Protein AF-A0A0K0D367-F1 (afdb_monomer_lite)

Sequence (215 aa):
MSSFDDEDRRAKYALAPKSTSHGKLSPKRLRTNREVRTVLPEEQYLDKLEKIIVRDYFPDLPKLKAQAEYMDAVKRNDIAKMRELQLRYHTGRRTVRRTSPLTSGTTPGHRAPTSPISFDPDTPGPSRPSDDVHGTPLPYANCEGDNEAVKTSVQKKKPNPEELSVDAFMNKFTSEDNASFEELTAVEMAKERSKKGWIYEAEQKHNAEKVCIMT

Radius of gyration: 35.97 Å; chains: 1; bounding box: 78×51×109 Å

Foldseek 3Di:
DCPPVVVVVCVVPVPDPPPPPLDPPDPPDPPPPQDDAAEDAAVVLVVLLVLQCCVPPNVCVVVVVLVVQLVVCVVVVPVVSVVVSCVVHVVPPPPPPPPPDPDDDDDDDDDDPDDDDDDDPPDDDDDDDDDDPPDDPDPPPDPPDPPPDPPPPDPDDPPDLSPDHSVRNPSHYDYPVVVVVVVVVVVVVVVVCVVCVVVVVVVVVVVVVVVVVSD

InterPro domains:
  IPR019148 Nuclear protein DGCR14/ESS-2 [PF09751] (37-209)
  IPR019148 Nuclear protein DGCR14/ESS-2 [PTHR12940] (11-209)

pLDDT: mean 71.62, std 20.45, range [35.56, 96.69]

Secondary structure (DSSP, 8-state):
--THHHHHHHHHT-----------------------PEEE-HHHHHHHHHHHHHHHH-TTHHHHHHHHHHHHHHHTT-HHHHHHHHHHHHTT----------------------------TT-PPPPPPP--------TT---TT---------------TTTS-HHHHHHHEEEHHHHHHHHHHHHHHHHHHHHTHHHHHHHHHHHHHHHHTT-

Organism: Angiostrongylus cantonensis (NCBI:txid6313)

Structure (mmCIF, N/CA/C/O backbone):
data_AF-A0A0K0D367-F1
#
_entry.id   AF-A0A0K0D367-F1
#
loop_
_atom_site.group_PDB
_atom_site.id
_atom_site.type_symbol
_atom_site.label_atom_id
_atom_site.label_alt_id
_atom_site.label_comp_id
_atom_site.label_asym_id
_atom_site.label_entity_id
_atom_site.label_seq_id
_atom_site.pdbx_PDB_ins_code
_atom_site.Cartn_x
_atom_site.Cartn_y
_atom_site.Cartn_z
_atom_site.occupancy
_atom_site.B_iso_or_equiv
_atom_site.auth_seq_id
_atom_site.auth_comp_id
_atom_site.auth_asym_id
_atom_site.auth_atom_id
_atom_site.pdbx_PDB_model_num
ATOM 1 N N . MET A 1 1 ? 10.079 -15.370 80.164 1.00 47.66 1 MET A N 1
ATOM 2 C CA . MET A 1 1 ? 9.259 -15.249 78.941 1.00 47.66 1 MET A CA 1
ATOM 3 C C . MET A 1 1 ? 9.125 -13.753 78.673 1.00 47.66 1 MET A C 1
ATOM 5 O O . MET A 1 1 ? 8.265 -13.120 79.260 1.00 47.66 1 MET A O 1
ATOM 9 N N . SER A 1 2 ? 10.250 -13.108 78.354 1.00 50.38 2 SER A N 1
ATOM 10 C CA . SER A 1 2 ? 10.737 -12.766 76.998 1.00 50.38 2 SER A CA 1
ATOM 11 C C . SER A 1 2 ? 9.989 -11.568 76.399 1.00 50.38 2 SER A C 1
ATOM 13 O O . SER A 1 2 ? 9.180 -11.694 75.494 1.00 50.38 2 SER A O 1
ATOM 15 N N . SER A 1 3 ? 10.352 -10.375 76.890 1.00 55.31 3 SER A N 1
ATOM 16 C CA . SER A 1 3 ? 10.007 -9.064 76.304 1.00 55.31 3 SER A CA 1
ATOM 17 C C . SER A 1 3 ? 10.441 -8.917 74.835 1.00 55.31 3 SER A C 1
ATOM 19 O O . SER A 1 3 ? 9.980 -8.009 74.158 1.00 55.31 3 SER A O 1
ATOM 21 N N . PHE A 1 4 ? 11.302 -9.817 74.348 1.00 48.56 4 PHE A N 1
ATOM 22 C CA . PHE A 1 4 ? 11.747 -9.901 72.957 1.00 48.56 4 PHE A CA 1
ATOM 23 C C . PHE A 1 4 ? 10.658 -10.414 71.991 1.00 48.56 4 PHE A C 1
ATOM 25 O O . PHE A 1 4 ? 10.721 -10.121 70.803 1.00 48.56 4 PHE A O 1
ATOM 32 N N . ASP A 1 5 ? 9.648 -11.151 72.475 1.00 59.31 5 ASP A N 1
ATOM 33 C CA . ASP A 1 5 ? 8.595 -11.725 71.616 1.00 59.31 5 ASP A CA 1
ATOM 34 C C . ASP A 1 5 ? 7.498 -10.710 71.229 1.00 59.31 5 ASP A C 1
ATOM 36 O O . ASP A 1 5 ? 6.800 -10.890 70.225 1.00 59.31 5 ASP A O 1
ATOM 40 N N . ASP A 1 6 ? 7.331 -9.630 72.001 1.00 58.78 6 ASP A N 1
ATOM 41 C CA . ASP A 1 6 ? 6.335 -8.587 71.710 1.00 58.78 6 ASP A CA 1
ATOM 42 C C . ASP A 1 6 ? 6.802 -7.623 70.605 1.00 58.78 6 ASP A C 1
ATOM 44 O O . ASP A 1 6 ? 5.987 -7.142 69.809 1.00 58.78 6 ASP A O 1
ATOM 48 N N . GLU A 1 7 ? 8.110 -7.391 70.484 1.00 59.06 7 GLU A N 1
ATOM 49 C CA . GLU A 1 7 ? 8.696 -6.561 69.424 1.00 59.06 7 GLU A CA 1
ATOM 50 C C . GLU A 1 7 ? 8.627 -7.239 68.051 1.00 59.06 7 GLU A C 1
ATOM 52 O O . GLU A 1 7 ? 8.225 -6.600 67.074 1.00 59.06 7 GLU A O 1
ATOM 57 N N . ASP A 1 8 ? 8.867 -8.550 67.984 1.00 57.84 8 ASP A N 1
ATOM 58 C CA . ASP A 1 8 ? 8.709 -9.332 66.751 1.00 57.84 8 ASP A CA 1
ATOM 59 C C . ASP A 1 8 ? 7.244 -9.435 66.306 1.00 57.84 8 ASP A C 1
ATOM 61 O O . ASP A 1 8 ? 6.931 -9.407 65.107 1.00 57.84 8 ASP A O 1
ATOM 65 N N . ARG A 1 9 ? 6.303 -9.490 67.259 1.00 59.91 9 ARG A N 1
ATOM 66 C CA . ARG A 1 9 ? 4.868 -9.456 66.951 1.00 59.91 9 ARG A CA 1
ATOM 67 C C . ARG A 1 9 ? 4.454 -8.087 66.407 1.00 59.91 9 ARG A C 1
ATOM 69 O O . ARG A 1 9 ? 3.668 -8.022 65.461 1.00 59.91 9 ARG A O 1
ATOM 76 N N . ARG A 1 10 ? 5.014 -6.995 66.937 1.00 59.41 10 ARG A N 1
ATOM 77 C CA . ARG A 1 10 ? 4.768 -5.637 66.431 1.00 59.41 10 ARG A CA 1
ATOM 78 C C . ARG A 1 10 ? 5.390 -5.403 65.054 1.00 59.41 10 ARG A C 1
ATOM 80 O O . ARG A 1 10 ? 4.765 -4.734 64.236 1.00 59.41 10 ARG A O 1
ATOM 87 N N . ALA A 1 11 ? 6.549 -5.995 64.766 1.00 59.69 11 ALA A N 1
ATOM 88 C CA . ALA A 1 11 ? 7.186 -5.934 63.451 1.00 59.69 11 ALA A CA 1
ATOM 89 C C . ALA A 1 11 ? 6.401 -6.716 62.378 1.00 59.69 11 ALA A C 1
ATOM 91 O O . ALA A 1 11 ? 6.265 -6.240 61.252 1.00 59.69 11 ALA A O 1
ATOM 92 N N . LYS A 1 12 ? 5.801 -7.864 62.732 1.00 58.38 12 LYS A N 1
ATOM 93 C CA . LYS A 1 12 ? 4.954 -8.660 61.816 1.00 58.38 12 LYS A CA 1
ATOM 94 C C . LYS A 1 12 ? 3.655 -7.964 61.397 1.00 58.38 12 LYS A C 1
ATOM 96 O O . LYS A 1 12 ? 3.155 -8.234 60.309 1.00 58.38 12 LYS A O 1
ATOM 101 N N . TYR A 1 13 ? 3.122 -7.080 62.242 1.00 55.38 13 TYR A N 1
ATOM 102 C CA . TYR A 1 13 ? 1.883 -6.330 61.993 1.00 55.38 13 TYR A CA 1
ATOM 103 C C . TYR A 1 13 ? 2.099 -4.817 61.908 1.00 55.38 13 TYR A C 1
ATOM 105 O O . TYR A 1 13 ? 1.147 -4.053 62.076 1.00 55.38 13 TYR A O 1
ATOM 113 N N . ALA A 1 14 ? 3.329 -4.367 61.643 1.00 55.75 14 ALA A N 1
ATOM 114 C CA . ALA A 1 14 ? 3.612 -2.964 61.389 1.00 55.75 14 ALA A CA 1
ATOM 115 C C . ALA A 1 14 ? 2.908 -2.544 60.089 1.00 55.75 14 ALA A C 1
ATOM 117 O O . ALA A 1 14 ? 3.444 -2.643 58.987 1.00 55.75 14 ALA A O 1
ATOM 118 N N . LEU A 1 15 ? 1.660 -2.098 60.234 1.00 55.78 15 LEU A N 1
ATOM 119 C CA . LEU A 1 15 ? 0.903 -1.371 59.233 1.00 55.78 15 LEU A CA 1
ATOM 120 C C . LEU A 1 15 ? 1.708 -0.115 58.914 1.00 55.78 15 LEU A C 1
ATOM 122 O O . LEU A 1 15 ? 1.620 0.885 59.627 1.00 55.78 15 LEU A O 1
ATOM 126 N N . ALA A 1 16 ? 2.532 -0.185 57.869 1.00 53.62 16 ALA A N 1
ATOM 127 C CA . ALA A 1 16 ? 3.163 0.994 57.307 1.00 53.62 16 ALA A CA 1
ATOM 128 C C . ALA A 1 16 ? 2.062 2.049 57.105 1.00 53.62 16 ALA A C 1
ATOM 130 O O . ALA A 1 16 ? 1.021 1.715 56.517 1.00 53.62 16 ALA A O 1
ATOM 131 N N . PRO A 1 17 ? 2.224 3.285 57.613 1.00 52.50 17 PRO A N 1
ATOM 132 C CA . PRO A 1 17 ? 1.262 4.335 57.341 1.00 52.50 17 PRO A CA 1
ATOM 133 C C . PRO A 1 17 ? 1.210 4.481 55.824 1.00 52.50 17 PRO A C 1
ATOM 135 O O . PRO A 1 17 ? 2.192 4.873 55.194 1.00 52.50 17 PRO A O 1
ATOM 138 N N . LYS A 1 18 ? 0.081 4.083 55.226 1.00 54.28 18 LYS A N 1
ATOM 139 C CA . LYS A 1 18 ? -0.201 4.330 53.814 1.00 54.28 18 LYS A CA 1
ATOM 140 C C . LYS A 1 18 ? -0.028 5.829 53.643 1.00 54.28 18 LYS A C 1
ATOM 142 O O . LYS A 1 18 ? -0.805 6.591 54.217 1.00 54.28 18 LYS A O 1
ATOM 147 N N . SER A 1 19 ? 1.025 6.253 52.947 1.00 47.50 19 SER A N 1
ATOM 148 C CA . SER A 1 19 ? 1.184 7.663 52.645 1.00 47.50 19 SER A CA 1
ATOM 149 C C . SER A 1 19 ? -0.059 8.057 51.862 1.00 47.50 19 SER A C 1
ATOM 151 O O . SER A 1 19 ? -0.341 7.542 50.779 1.00 47.50 19 SER A O 1
ATOM 153 N N . THR A 1 20 ? -0.870 8.914 52.472 1.00 51.81 20 THR A N 1
ATOM 154 C CA . THR A 1 20 ? -2.033 9.515 51.832 1.00 51.81 20 THR A CA 1
ATOM 155 C C . THR A 1 20 ? -1.535 10.595 50.879 1.00 51.81 20 THR A C 1
ATOM 157 O O . THR A 1 20 ? -1.749 11.791 51.035 1.00 51.81 20 THR A O 1
ATOM 160 N N . SER A 1 21 ? -0.767 10.163 49.881 1.00 43.47 21 SER A N 1
ATOM 161 C CA . SER A 1 21 ? -0.604 10.928 48.663 1.00 43.47 21 SER A CA 1
ATOM 162 C C . SER A 1 21 ? -1.966 10.887 47.982 1.00 43.47 21 SER A C 1
ATOM 164 O O . SER A 1 21 ? -2.311 9.909 47.318 1.00 43.47 21 SER A O 1
ATOM 166 N N . HIS A 1 22 ? -2.770 11.930 48.200 1.00 46.62 22 HIS A N 1
ATOM 167 C CA . HIS A 1 22 ? -4.014 12.191 47.476 1.00 46.62 22 HIS A CA 1
ATOM 168 C C . HIS A 1 22 ? -3.702 12.547 46.009 1.00 46.62 22 HIS A C 1
ATOM 170 O O . HIS A 1 22 ? -4.060 13.606 45.501 1.00 46.62 22 HIS A O 1
ATOM 176 N N . GLY A 1 23 ? -2.989 11.670 45.304 1.00 51.50 23 GLY A N 1
ATOM 177 C CA . GLY A 1 23 ? -2.909 11.705 43.858 1.00 51.50 23 GLY A CA 1
ATOM 178 C C . GLY A 1 23 ? -4.251 11.239 43.315 1.00 51.50 23 GLY A C 1
ATOM 179 O O . GLY A 1 23 ? -4.673 10.117 43.590 1.00 51.50 23 GLY A O 1
ATOM 180 N N . LYS A 1 24 ? -4.938 12.089 42.546 1.00 53.34 24 LYS A N 1
ATOM 181 C CA . LYS A 1 24 ? -6.089 11.685 41.727 1.00 53.34 24 LYS A CA 1
ATOM 182 C C . LYS A 1 24 ? -5.648 10.557 40.787 1.00 53.34 24 LYS A C 1
ATOM 184 O O . LYS A 1 24 ? -5.152 10.811 39.693 1.00 53.34 24 LYS A O 1
ATOM 189 N N . LEU A 1 25 ? -5.822 9.308 41.213 1.00 49.94 25 LEU A N 1
ATOM 190 C CA . LEU A 1 25 ? -5.655 8.114 40.388 1.00 49.94 25 LEU A CA 1
ATOM 191 C C . LEU A 1 25 ? -6.912 7.942 39.534 1.00 49.94 25 LEU A C 1
ATOM 193 O O . LEU A 1 25 ? -7.684 7.004 39.705 1.00 49.94 25 LEU A O 1
ATOM 197 N N . SER A 1 26 ? -7.153 8.883 38.622 1.00 61.50 26 SER A N 1
ATOM 198 C CA . SER A 1 26 ? -8.039 8.604 37.502 1.00 61.50 26 SER A CA 1
ATOM 199 C C . SER A 1 26 ? -7.248 7.783 36.481 1.00 61.50 26 SER A C 1
ATOM 201 O O . SER A 1 26 ? -6.113 8.147 36.150 1.00 61.50 26 SER A O 1
ATOM 203 N N . PRO A 1 27 ? -7.789 6.663 35.967 1.00 64.62 27 PRO A N 1
ATOM 204 C CA . PRO A 1 27 ? -7.141 5.963 34.873 1.00 64.62 27 PRO A CA 1
ATOM 205 C C . PRO A 1 27 ? -7.071 6.927 33.686 1.00 64.62 27 PRO A C 1
ATOM 207 O O . PRO A 1 27 ? -8.098 7.303 33.114 1.00 64.62 27 PRO A O 1
ATOM 210 N N . LYS A 1 28 ? -5.856 7.362 33.330 1.00 67.31 28 LYS A N 1
ATOM 211 C CA . LYS A 1 28 ? -5.611 8.165 32.130 1.00 67.31 28 LYS A CA 1
ATOM 212 C C . LYS A 1 28 ? -5.906 7.285 30.916 1.00 67.31 28 LYS A C 1
ATOM 214 O O . LYS A 1 28 ? -5.025 6.598 30.408 1.00 67.31 28 LYS A O 1
ATOM 219 N N . ARG A 1 29 ? -7.161 7.264 30.461 1.00 63.97 29 ARG A N 1
ATOM 220 C CA . ARG A 1 29 ? -7.513 6.646 29.180 1.00 63.97 29 ARG A CA 1
ATOM 221 C C . ARG A 1 29 ? -6.985 7.556 28.077 1.00 63.97 29 ARG A C 1
ATOM 223 O O . ARG A 1 29 ? -7.486 8.666 27.904 1.00 63.97 29 ARG A O 1
ATOM 230 N N . LEU A 1 30 ? -5.976 7.085 27.346 1.00 66.00 30 LEU A N 1
ATOM 231 C CA . LEU A 1 30 ? -5.548 7.719 26.104 1.00 66.00 30 LEU A CA 1
ATOM 232 C C . LEU A 1 30 ? -6.739 7.690 25.144 1.00 66.00 30 LEU A C 1
ATOM 234 O O . LEU A 1 30 ? -7.151 6.630 24.676 1.00 66.00 30 LEU A O 1
ATOM 238 N N . ARG A 1 31 ? -7.350 8.853 24.906 1.00 58.62 31 ARG A N 1
ATOM 239 C CA . ARG A 1 31 ? -8.390 8.989 23.890 1.00 58.62 31 ARG A CA 1
ATOM 240 C C . ARG A 1 31 ? -7.709 9.081 22.535 1.00 58.62 31 ARG A C 1
ATOM 242 O O . ARG A 1 31 ? -7.280 10.155 22.131 1.00 58.62 31 ARG A O 1
ATOM 249 N N . THR A 1 32 ? -7.616 7.958 21.838 1.00 64.44 32 THR A N 1
ATOM 250 C CA . THR A 1 32 ? -7.260 7.938 20.421 1.00 64.44 32 THR A CA 1
ATOM 251 C C . THR A 1 32 ? -8.514 8.287 19.622 1.00 64.44 32 THR A C 1
ATOM 253 O O . THR A 1 32 ? -9.292 7.421 19.232 1.00 64.44 32 THR A O 1
ATOM 256 N N . ASN A 1 33 ? -8.779 9.585 19.440 1.00 59.41 33 ASN A N 1
ATOM 257 C CA . ASN A 1 33 ? -9.786 9.993 18.464 1.00 59.41 33 ASN A CA 1
ATOM 258 C C . ASN A 1 33 ? -9.241 9.614 17.082 1.00 59.41 33 ASN A C 1
ATOM 260 O O . ASN A 1 33 ? -8.228 10.161 16.646 1.00 59.41 33 ASN A O 1
ATOM 264 N N . ARG A 1 34 ? -9.839 8.592 16.461 1.00 66.12 34 ARG A N 1
ATOM 265 C CA . ARG A 1 34 ? -9.407 8.103 15.155 1.00 66.12 34 ARG A CA 1
ATOM 266 C C . ARG A 1 34 ? -9.879 9.105 14.111 1.00 66.12 34 ARG A C 1
ATOM 268 O O . ARG A 1 34 ? -11.077 9.310 13.939 1.00 66.12 34 ARG A O 1
ATOM 275 N N . GLU A 1 35 ? -8.922 9.747 13.454 1.00 72.81 35 GLU A N 1
ATOM 276 C CA . GLU A 1 35 ? -9.196 10.688 12.374 1.00 72.81 35 GLU A CA 1
ATOM 277 C C . GLU A 1 35 ? -9.936 9.965 11.240 1.00 72.81 35 GLU A C 1
ATOM 279 O O . GLU A 1 35 ? -9.569 8.850 10.861 1.00 72.81 35 GLU A O 1
ATOM 284 N N . VAL A 1 36 ? -11.015 10.571 10.739 1.00 78.06 36 VAL A N 1
ATOM 285 C CA . VAL A 1 36 ? -11.862 9.970 9.701 1.00 78.06 36 VAL A CA 1
ATOM 286 C C . VAL A 1 36 ? -11.084 9.960 8.387 1.00 78.06 36 VAL A C 1
ATOM 288 O O . VAL A 1 36 ? -10.899 11.001 7.756 1.00 78.06 36 VAL A O 1
ATOM 291 N N . ARG A 1 37 ? -10.615 8.777 7.985 1.00 88.81 37 ARG A N 1
ATOM 292 C CA . ARG A 1 37 ? -9.888 8.566 6.728 1.00 88.81 37 ARG A CA 1
ATOM 293 C C . ARG A 1 37 ? -10.857 8.275 5.593 1.00 88.81 37 ARG A C 1
ATOM 295 O O . ARG A 1 37 ? -11.896 7.651 5.784 1.00 88.81 37 ARG A O 1
ATOM 302 N N . THR A 1 38 ? -10.488 8.704 4.395 1.00 91.44 38 THR A N 1
ATOM 303 C CA . THR A 1 38 ? -11.223 8.368 3.172 1.00 91.44 38 THR A CA 1
ATOM 304 C C . THR A 1 38 ? -10.851 6.961 2.711 1.00 91.44 38 THR A C 1
ATOM 306 O O . THR A 1 38 ? -9.673 6.650 2.541 1.00 91.44 38 THR A O 1
ATOM 309 N N . VAL A 1 39 ? -11.855 6.101 2.546 1.00 93.50 39 VAL A N 1
ATOM 310 C CA . VAL A 1 39 ? -11.660 4.716 2.099 1.00 93.50 39 VAL A CA 1
ATOM 311 C C . VAL A 1 39 ? -11.485 4.698 0.583 1.00 93.50 39 VAL A C 1
ATOM 313 O O . VAL A 1 39 ? -12.279 5.302 -0.140 1.00 93.50 39 VAL A O 1
ATOM 316 N N . LEU A 1 40 ? -10.434 4.032 0.109 1.00 94.25 40 LEU A N 1
ATOM 317 C CA . LEU A 1 40 ? -10.177 3.792 -1.309 1.00 94.25 40 LEU A CA 1
ATOM 318 C C . LEU A 1 40 ? -10.212 2.287 -1.604 1.00 94.25 40 LEU A C 1
ATOM 320 O O . LEU A 1 40 ? -9.762 1.515 -0.754 1.00 94.25 40 LEU A O 1
ATOM 324 N N . PRO A 1 41 ? -10.657 1.882 -2.810 1.00 96.69 41 PRO A N 1
ATOM 325 C CA . PRO A 1 41 ? -10.503 0.506 -3.273 1.00 96.69 41 PRO A CA 1
ATOM 326 C C . PRO A 1 41 ? -9.043 0.063 -3.184 1.00 96.69 41 PRO A C 1
ATOM 328 O O . PRO A 1 41 ? -8.142 0.877 -3.419 1.00 96.69 41 PRO A O 1
ATOM 331 N N . GLU A 1 42 ? -8.814 -1.210 -2.866 1.00 94.69 42 GLU A N 1
ATOM 332 C CA . GLU A 1 42 ? -7.476 -1.745 -2.585 1.00 94.69 42 GLU A CA 1
ATOM 333 C C . GLU A 1 42 ? -6.485 -1.466 -3.723 1.00 94.69 42 GLU A C 1
ATOM 335 O O . GLU A 1 42 ? -5.457 -0.824 -3.499 1.00 94.69 42 GLU A O 1
ATOM 340 N N . GLU A 1 43 ? -6.836 -1.845 -4.954 1.00 95.88 43 GLU A N 1
ATOM 341 C CA . GLU A 1 43 ? -5.990 -1.643 -6.138 1.00 95.88 43 GLU A CA 1
ATOM 342 C C . GLU A 1 43 ? -5.603 -0.165 -6.308 1.00 95.88 43 GLU A C 1
ATOM 344 O O . GLU A 1 43 ? -4.440 0.176 -6.507 1.00 95.88 43 GLU A O 1
ATOM 349 N N . GLN A 1 44 ? -6.561 0.749 -6.124 1.00 95.25 44 GLN A N 1
ATOM 350 C CA . GLN A 1 44 ? -6.309 2.186 -6.256 1.00 95.25 44 GLN A CA 1
ATOM 351 C C . GLN A 1 44 ? -5.464 2.751 -5.114 1.00 95.25 44 GLN A C 1
ATOM 353 O O . GLN A 1 44 ? -4.738 3.731 -5.311 1.00 95.25 44 GLN A O 1
ATOM 358 N N . TYR A 1 45 ? -5.614 2.210 -3.905 1.00 95.12 45 TYR A N 1
ATOM 359 C CA . TYR A 1 45 ? -4.815 2.604 -2.752 1.00 95.12 45 TYR A CA 1
ATOM 360 C C . TYR A 1 45 ? -3.357 2.185 -2.954 1.00 95.12 45 TYR A C 1
ATOM 362 O O . TYR A 1 45 ? -2.461 3.016 -2.787 1.00 95.12 45 TYR A O 1
ATOM 370 N N . LEU A 1 46 ? -3.132 0.936 -3.375 1.00 95.56 46 LEU A N 1
ATOM 371 C CA . LEU A 1 46 ? -1.807 0.387 -3.653 1.00 95.56 46 LEU A CA 1
ATOM 372 C C . LEU A 1 46 ? -1.127 1.106 -4.814 1.00 95.56 46 LEU A C 1
ATOM 374 O O . LEU A 1 46 ? 0.003 1.551 -4.647 1.00 95.56 46 LEU A O 1
ATOM 378 N N . ASP A 1 47 ? -1.826 1.325 -5.929 1.00 95.50 47 ASP A N 1
ATOM 379 C CA . ASP A 1 47 ? -1.275 2.037 -7.085 1.00 95.50 47 ASP A CA 1
ATOM 380 C C . ASP A 1 47 ? -0.793 3.445 -6.714 1.00 95.50 47 ASP A C 1
ATOM 382 O O . ASP A 1 47 ? 0.289 3.885 -7.108 1.00 95.50 47 ASP A O 1
ATOM 386 N N . LYS A 1 48 ? -1.595 4.186 -5.939 1.00 94.75 48 LYS A N 1
ATOM 387 C CA . LYS A 1 48 ? -1.224 5.537 -5.490 1.00 94.75 48 LYS A CA 1
A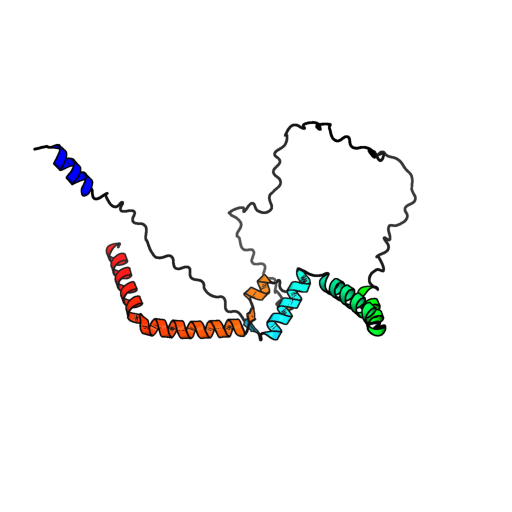TOM 388 C C . LYS A 1 48 ? -0.056 5.492 -4.512 1.00 94.75 48 LYS A C 1
ATOM 390 O O . LYS A 1 48 ? 0.857 6.307 -4.629 1.00 94.75 48 LYS A O 1
ATOM 395 N N . LEU A 1 49 ? -0.069 4.548 -3.573 1.00 94.38 49 LEU A N 1
ATOM 396 C CA . LEU A 1 49 ? 1.002 4.385 -2.598 1.00 94.38 49 LEU A CA 1
ATOM 397 C C . LEU A 1 49 ? 2.322 3.982 -3.273 1.00 94.38 49 LEU A C 1
ATOM 399 O O . LEU A 1 49 ? 3.355 4.579 -2.973 1.00 94.38 49 LEU A O 1
ATOM 403 N N . GLU A 1 50 ? 2.292 3.044 -4.224 1.00 94.94 50 GLU A N 1
ATOM 404 C CA . GLU A 1 50 ? 3.456 2.632 -5.016 1.00 94.94 50 GLU A CA 1
ATOM 405 C C . GLU A 1 50 ? 4.045 3.831 -5.759 1.00 94.94 50 GLU A C 1
ATOM 407 O O . GLU A 1 50 ? 5.245 4.086 -5.654 1.00 94.94 50 GLU A O 1
ATOM 412 N N . LYS A 1 51 ? 3.211 4.619 -6.450 1.00 94.38 51 LYS A N 1
ATOM 413 C CA . LYS A 1 51 ? 3.670 5.825 -7.157 1.00 94.38 51 LYS A CA 1
ATOM 414 C C . LYS A 1 51 ? 4.382 6.808 -6.227 1.00 94.38 51 LYS A C 1
ATOM 416 O O . LYS A 1 51 ? 5.441 7.316 -6.593 1.00 94.38 51 LYS A O 1
ATOM 421 N N . ILE A 1 52 ? 3.829 7.069 -5.039 1.00 94.50 52 ILE A N 1
ATOM 422 C CA . ILE A 1 52 ? 4.429 7.990 -4.060 1.00 94.50 52 ILE A CA 1
ATOM 423 C C . ILE A 1 52 ? 5.765 7.431 -3.550 1.00 94.50 52 ILE A C 1
ATOM 425 O O . ILE A 1 52 ? 6.762 8.153 -3.521 1.00 94.50 52 ILE A O 1
ATOM 429 N N . ILE A 1 53 ? 5.819 6.140 -3.204 1.00 94.94 53 ILE A N 1
ATOM 430 C CA . ILE A 1 53 ? 7.038 5.495 -2.695 1.00 94.94 53 ILE A CA 1
ATOM 431 C C . ILE A 1 53 ? 8.143 5.484 -3.757 1.00 94.94 53 ILE A C 1
ATOM 433 O O . ILE A 1 53 ? 9.285 5.840 -3.461 1.00 94.94 53 ILE A O 1
ATOM 437 N N . VAL A 1 54 ? 7.825 5.106 -4.998 1.00 95.19 54 VAL A N 1
ATOM 438 C CA . VAL A 1 54 ? 8.794 5.094 -6.104 1.00 95.19 54 VAL A CA 1
ATOM 439 C C . VAL A 1 54 ? 9.318 6.502 -6.376 1.00 95.19 54 VAL A C 1
ATOM 441 O O . VAL A 1 54 ? 10.518 6.673 -6.563 1.00 95.19 54 VAL A O 1
ATOM 444 N N . ARG A 1 55 ? 8.448 7.515 -6.352 1.00 93.94 55 ARG A N 1
ATOM 445 C CA . ARG A 1 55 ? 8.841 8.914 -6.550 1.00 93.94 55 ARG A CA 1
ATOM 446 C C . ARG A 1 55 ? 9.812 9.404 -5.469 1.00 93.94 55 ARG A C 1
ATOM 448 O O . ARG A 1 55 ? 10.825 10.004 -5.818 1.00 93.94 55 ARG A O 1
ATOM 455 N N . ASP A 1 56 ? 9.504 9.163 -4.194 1.00 94.75 56 ASP A N 1
ATOM 456 C CA . ASP A 1 56 ? 10.227 9.782 -3.071 1.00 94.75 56 ASP A CA 1
ATOM 457 C C . ASP A 1 56 ? 11.443 8.976 -2.601 1.00 94.75 56 ASP A C 1
ATOM 459 O O . ASP A 1 56 ? 12.468 9.558 -2.247 1.00 94.75 56 ASP A O 1
ATOM 463 N N . TYR A 1 57 ? 11.350 7.645 -2.599 1.00 95.81 57 TYR A N 1
ATOM 464 C CA . TYR A 1 57 ? 12.370 6.769 -2.010 1.00 95.81 57 TYR A CA 1
ATOM 465 C C . TYR A 1 57 ? 13.170 5.991 -3.053 1.00 95.81 57 TYR A C 1
ATOM 467 O O . TYR A 1 57 ? 14.325 5.646 -2.801 1.00 95.81 57 TYR A O 1
ATOM 475 N N . PHE A 1 58 ? 12.596 5.726 -4.232 1.00 96.12 58 PHE A N 1
ATOM 476 C CA . PHE A 1 58 ? 13.255 4.926 -5.268 1.00 96.12 58 PHE A CA 1
ATOM 477 C C . PHE A 1 58 ? 13.217 5.569 -6.666 1.00 96.12 58 PHE A C 1
ATOM 479 O O . PHE A 1 58 ? 12.780 4.929 -7.629 1.00 96.12 58 PHE A O 1
ATOM 486 N N . PRO A 1 59 ? 13.733 6.801 -6.833 1.00 94.19 59 PRO A N 1
ATOM 487 C CA . PRO A 1 59 ? 13.666 7.521 -8.107 1.00 94.19 59 PRO A CA 1
ATOM 488 C C . PRO A 1 59 ? 14.400 6.802 -9.254 1.00 94.19 59 PRO A C 1
ATOM 490 O O . PRO A 1 59 ? 14.004 6.910 -10.414 1.00 94.19 59 PRO A O 1
ATOM 493 N N . ASP A 1 60 ? 15.440 6.022 -8.939 1.00 93.81 60 ASP A N 1
ATOM 494 C CA . ASP A 1 60 ? 16.215 5.245 -9.914 1.00 93.81 60 ASP A CA 1
ATOM 495 C C . ASP A 1 60 ? 15.630 3.848 -10.206 1.00 93.81 60 ASP A C 1
ATOM 497 O O . ASP A 1 60 ? 16.115 3.157 -11.109 1.00 93.81 60 ASP A O 1
ATOM 501 N N . LEU A 1 61 ? 14.571 3.422 -9.500 1.00 93.62 61 LEU A N 1
ATOM 502 C CA . LEU A 1 61 ? 13.932 2.113 -9.700 1.00 93.62 61 LEU A CA 1
ATOM 503 C C . LEU A 1 61 ? 13.529 1.858 -11.160 1.00 93.62 61 LEU A C 1
ATOM 505 O O . LEU A 1 61 ? 13.821 0.768 -11.657 1.00 93.62 61 LEU A O 1
ATOM 509 N N . PRO A 1 62 ? 12.915 2.816 -11.891 1.00 91.50 62 PRO A N 1
ATOM 510 C CA . PRO A 1 62 ? 12.521 2.586 -13.279 1.00 91.50 62 PRO A CA 1
ATOM 511 C C . PRO A 1 62 ? 13.725 2.307 -14.181 1.00 91.50 62 PRO A C 1
ATOM 513 O O . PRO A 1 62 ? 13.652 1.473 -15.079 1.00 91.50 62 PRO A O 1
ATOM 516 N N . LYS A 1 63 ? 14.851 2.982 -13.929 1.00 91.19 63 LYS A N 1
ATOM 517 C CA . LYS A 1 63 ? 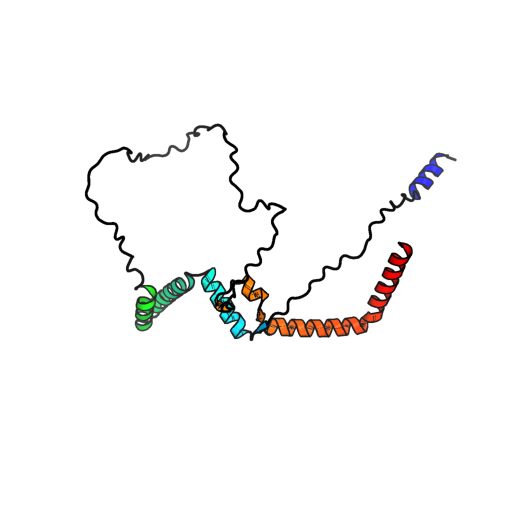16.092 2.783 -14.679 1.00 91.19 63 LYS A CA 1
ATOM 518 C C . LYS A 1 63 ? 16.718 1.427 -14.363 1.00 91.19 63 LYS A C 1
ATOM 520 O O . LYS A 1 63 ? 17.158 0.743 -15.283 1.00 91.19 63 LYS A O 1
ATOM 525 N N . LEU A 1 64 ? 16.751 1.032 -13.090 1.00 94.00 64 LEU A N 1
ATOM 526 C CA . LEU A 1 64 ? 17.270 -0.275 -12.677 1.00 94.00 64 LEU A CA 1
ATOM 527 C C . LEU A 1 64 ? 16.437 -1.422 -13.264 1.00 94.00 64 LEU A C 1
ATOM 529 O O . LEU A 1 64 ? 17.005 -2.351 -13.837 1.00 94.00 64 LEU A O 1
ATOM 533 N N . LYS A 1 65 ? 15.101 -1.322 -13.194 1.00 93.31 65 LYS A N 1
ATOM 534 C CA . LYS A 1 65 ? 14.177 -2.285 -13.819 1.00 93.31 65 LYS A CA 1
ATOM 535 C C . LYS A 1 65 ? 14.445 -2.403 -15.319 1.00 93.31 65 LYS A C 1
ATOM 537 O O . LYS A 1 65 ? 14.609 -3.505 -15.824 1.00 93.31 65 LYS A O 1
ATOM 542 N N . ALA A 1 66 ? 14.614 -1.280 -16.011 1.00 92.62 66 ALA A N 1
ATOM 543 C CA . ALA A 1 66 ? 14.909 -1.277 -17.438 1.00 92.62 66 ALA A CA 1
ATOM 544 C C . ALA A 1 66 ? 16.261 -1.897 -17.807 1.00 92.62 66 ALA A C 1
ATOM 546 O O . ALA A 1 66 ? 16.376 -2.561 -18.834 1.00 92.62 66 ALA A O 1
ATOM 547 N N . GLN A 1 67 ? 17.295 -1.694 -16.987 1.00 92.00 67 GLN A N 1
ATOM 548 C CA . GLN A 1 67 ? 18.590 -2.349 -17.188 1.00 92.00 67 GLN A 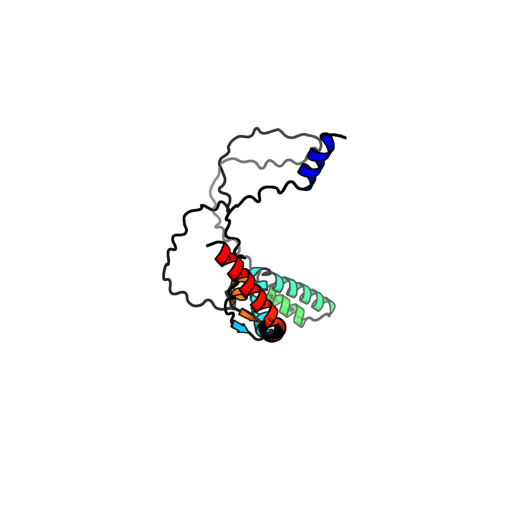CA 1
ATOM 549 C C . GLN A 1 67 ? 18.480 -3.867 -17.005 1.00 92.00 67 GLN A C 1
ATOM 551 O O . GLN A 1 67 ? 19.046 -4.615 -17.803 1.00 92.00 67 GLN A O 1
ATOM 556 N N . ALA A 1 68 ? 17.725 -4.321 -16.000 1.00 94.75 68 ALA A N 1
ATOM 557 C CA . ALA A 1 68 ? 17.450 -5.740 -15.790 1.00 94.75 68 ALA A CA 1
ATOM 558 C C . ALA A 1 68 ? 16.658 -6.341 -16.965 1.00 94.75 68 ALA A C 1
ATOM 560 O O . ALA A 1 68 ? 17.071 -7.350 -17.535 1.00 94.75 68 ALA A O 1
ATOM 561 N N . GLU A 1 69 ? 15.586 -5.673 -17.399 1.00 94.69 69 GLU A N 1
ATOM 562 C CA . GLU A 1 69 ? 14.790 -6.079 -18.562 1.00 94.69 69 GLU A CA 1
ATOM 563 C C . GLU A 1 69 ? 15.620 -6.116 -19.849 1.00 94.69 69 GLU A C 1
ATOM 565 O O . GLU A 1 69 ? 15.440 -7.015 -20.668 1.00 94.69 69 GLU A O 1
ATOM 570 N N . TYR A 1 70 ? 16.566 -5.188 -20.020 1.00 93.12 70 TYR A N 1
ATOM 571 C CA . TYR A 1 70 ? 17.462 -5.169 -21.172 1.00 93.12 70 TYR A CA 1
ATOM 572 C C . TYR A 1 70 ? 18.388 -6.391 -21.170 1.00 93.12 70 TYR A C 1
ATOM 574 O O . TYR A 1 70 ? 18.514 -7.063 -22.190 1.00 93.12 70 TYR A O 1
ATOM 582 N N . MET A 1 71 ? 18.985 -6.735 -20.025 1.00 94.56 71 MET A N 1
ATOM 583 C CA . MET A 1 71 ? 19.800 -7.950 -19.890 1.00 94.56 71 MET A CA 1
ATOM 584 C C . MET A 1 71 ? 18.985 -9.222 -20.150 1.00 94.56 71 MET A C 1
ATOM 586 O O . MET A 1 71 ? 19.473 -10.154 -20.790 1.00 94.56 71 MET A O 1
ATOM 590 N N . ASP A 1 72 ? 17.734 -9.266 -19.699 1.00 95.56 72 ASP A N 1
ATOM 591 C CA . ASP A 1 72 ? 16.844 -10.394 -19.962 1.00 95.56 72 ASP A CA 1
ATOM 592 C C . ASP A 1 72 ? 16.408 -10.475 -21.430 1.00 95.56 72 ASP A C 1
ATOM 594 O O . ASP A 1 72 ? 16.301 -11.574 -21.977 1.00 95.56 72 ASP A O 1
ATOM 598 N N . ALA A 1 73 ? 16.210 -9.337 -22.098 1.00 94.94 73 ALA A N 1
ATOM 599 C CA . ALA A 1 73 ? 15.962 -9.278 -23.535 1.00 94.94 73 ALA A CA 1
ATOM 600 C C . ALA A 1 73 ? 17.182 -9.753 -24.340 1.00 94.94 73 ALA A C 1
ATOM 602 O O . ALA A 1 73 ? 17.009 -10.529 -25.277 1.00 94.94 73 ALA A O 1
ATOM 603 N N . VAL A 1 74 ? 18.407 -9.384 -23.935 1.00 94.50 74 VAL A N 1
ATOM 604 C CA . VAL A 1 74 ? 19.659 -9.890 -24.533 1.00 94.50 74 VAL A CA 1
ATOM 605 C C . VAL A 1 74 ? 19.728 -11.414 -24.432 1.00 94.50 74 VAL A C 1
ATOM 607 O O . VAL A 1 74 ? 19.967 -12.083 -25.433 1.00 94.50 74 VAL A O 1
ATOM 610 N N . LYS A 1 75 ? 19.461 -11.983 -23.247 1.00 94.44 75 LYS A N 1
ATOM 611 C CA . LYS A 1 75 ? 19.455 -13.446 -23.043 1.00 94.44 75 LYS A CA 1
ATOM 612 C C . LYS A 1 75 ? 18.417 -14.155 -23.913 1.00 94.44 75 LYS A C 1
ATOM 614 O O . LYS A 1 75 ? 18.670 -15.255 -24.390 1.00 94.44 75 LYS A O 1
ATOM 619 N N . ARG A 1 76 ? 17.248 -13.534 -24.106 1.00 94.81 76 ARG A N 1
ATOM 620 C CA . ARG A 1 76 ? 16.158 -14.052 -24.951 1.00 94.81 76 ARG A CA 1
ATOM 621 C C . ARG A 1 76 ? 16.325 -13.707 -26.438 1.00 94.81 76 ARG A C 1
ATOM 623 O O . ARG A 1 76 ? 15.492 -14.119 -27.236 1.00 94.81 76 ARG A O 1
ATOM 630 N N . ASN A 1 77 ? 17.377 -12.969 -26.802 1.00 93.44 77 ASN A N 1
ATOM 631 C CA . ASN A 1 77 ? 17.620 -12.417 -28.136 1.00 93.44 77 ASN A CA 1
ATOM 632 C C . ASN A 1 77 ? 16.433 -11.597 -28.701 1.00 93.44 77 ASN A C 1
ATOM 634 O O . ASN A 1 77 ? 16.176 -11.594 -29.905 1.00 93.44 77 ASN A O 1
ATOM 638 N N . ASP A 1 78 ? 15.697 -10.897 -27.831 1.00 94.94 78 ASP A N 1
ATOM 639 C CA . ASP A 1 78 ? 14.558 -10.046 -28.199 1.00 94.94 78 ASP A CA 1
ATOM 640 C C . ASP A 1 78 ? 15.042 -8.638 -28.588 1.00 94.94 78 ASP A C 1
ATOM 642 O O . ASP A 1 78 ? 15.215 -7.738 -27.759 1.00 94.94 78 ASP A O 1
ATOM 646 N N . ILE A 1 79 ? 15.289 -8.455 -29.886 1.00 92.38 79 ILE A N 1
ATOM 647 C CA . ILE A 1 79 ? 15.842 -7.218 -30.457 1.00 92.38 79 ILE A CA 1
ATOM 648 C C . ILE A 1 79 ? 14.861 -6.042 -30.340 1.00 92.38 79 ILE A C 1
ATOM 650 O O . ILE A 1 79 ? 15.290 -4.892 -30.197 1.00 92.38 79 ILE A O 1
ATOM 654 N N . ALA A 1 80 ? 13.551 -6.308 -30.359 1.00 93.12 80 ALA A N 1
ATOM 655 C CA . ALA A 1 80 ? 12.533 -5.265 -30.277 1.00 93.12 80 ALA A CA 1
ATOM 656 C C . ALA A 1 80 ? 12.549 -4.602 -28.893 1.00 93.12 80 ALA A C 1
ATOM 658 O O . ALA A 1 80 ? 12.685 -3.378 -28.802 1.00 93.12 80 ALA A O 1
ATOM 659 N N . LYS A 1 81 ? 12.539 -5.412 -27.824 1.00 92.06 81 LYS A N 1
ATOM 660 C CA . LYS A 1 81 ? 12.657 -4.908 -26.446 1.00 92.06 81 LYS A CA 1
ATOM 661 C C . LYS A 1 81 ? 13.990 -4.228 -26.175 1.00 92.06 81 LYS A C 1
ATOM 663 O O . LYS A 1 81 ? 14.016 -3.180 -25.533 1.00 92.06 81 LYS A O 1
ATOM 668 N N . MET A 1 82 ? 15.098 -4.774 -26.686 1.00 88.75 82 MET A N 1
ATOM 669 C CA . MET A 1 82 ? 16.410 -4.134 -26.539 1.00 88.75 82 MET A CA 1
ATOM 670 C C . MET A 1 82 ? 16.405 -2.705 -27.095 1.00 88.75 82 MET A C 1
ATOM 672 O O . MET A 1 82 ? 16.881 -1.783 -26.430 1.00 88.75 82 MET A O 1
ATOM 676 N N . ARG A 1 83 ? 15.825 -2.507 -28.285 1.00 91.19 83 ARG A N 1
ATOM 677 C CA . ARG A 1 83 ? 15.734 -1.191 -28.930 1.00 91.19 83 ARG A CA 1
ATOM 678 C C . ARG A 1 83 ? 14.804 -0.238 -28.179 1.00 91.19 83 ARG A C 1
ATOM 680 O O . ARG A 1 83 ? 15.140 0.934 -28.017 1.00 91.19 83 ARG A O 1
ATOM 687 N N . GLU A 1 84 ? 13.657 -0.728 -27.721 1.00 91.12 84 GLU A N 1
ATOM 688 C CA . GLU A 1 84 ? 12.697 0.056 -26.938 1.00 91.12 84 GLU A CA 1
ATOM 689 C C . GLU A 1 84 ? 13.328 0.585 -25.642 1.00 91.12 84 GLU A C 1
ATOM 691 O O . GLU A 1 84 ? 13.308 1.790 -25.372 1.00 91.12 84 GLU A O 1
ATOM 696 N N . LEU A 1 85 ? 13.967 -0.299 -24.873 1.00 88.50 85 LEU A N 1
ATOM 697 C CA . LEU A 1 85 ? 14.640 0.052 -23.621 1.00 88.50 85 LEU A CA 1
ATOM 698 C C . LEU A 1 85 ? 15.828 0.995 -23.859 1.00 88.50 85 LEU A C 1
ATOM 700 O O . LEU A 1 85 ? 16.057 1.922 -23.070 1.00 88.50 85 LEU A O 1
ATOM 704 N N . GLN A 1 86 ? 16.547 0.817 -24.975 1.00 86.50 86 GLN A N 1
ATOM 705 C CA . GLN A 1 86 ? 17.584 1.747 -25.420 1.00 86.50 86 GLN A CA 1
ATOM 706 C C . GLN A 1 86 ? 17.041 3.163 -25.628 1.00 86.50 86 GLN A C 1
ATOM 708 O O . GLN A 1 86 ? 17.560 4.121 -25.052 1.00 86.50 86 GLN A O 1
ATOM 713 N N . LEU A 1 87 ? 15.945 3.303 -26.368 1.00 86.62 87 LEU A N 1
ATOM 714 C CA . LEU A 1 87 ? 15.320 4.602 -26.618 1.00 86.62 87 LEU A CA 1
ATOM 715 C C . LEU A 1 87 ? 14.805 5.261 -25.332 1.00 86.62 87 LEU A C 1
ATOM 717 O O . LEU A 1 87 ? 15.030 6.458 -25.135 1.00 86.62 87 LEU A O 1
ATOM 721 N N . ARG A 1 88 ? 14.171 4.483 -24.444 1.00 86.94 88 ARG A N 1
ATOM 722 C CA . ARG A 1 88 ? 13.545 4.996 -23.217 1.00 86.94 88 ARG A CA 1
ATOM 723 C C . ARG A 1 88 ? 14.562 5.472 -22.170 1.00 86.94 88 ARG A C 1
ATOM 725 O O . ARG A 1 88 ? 14.319 6.486 -21.526 1.00 86.94 88 ARG A O 1
ATOM 732 N N . TYR A 1 89 ? 15.695 4.779 -22.006 1.00 80.38 89 TYR A N 1
ATOM 733 C CA . TYR A 1 89 ? 16.627 5.045 -20.890 1.00 80.38 89 TYR A CA 1
ATOM 734 C C . TYR A 1 89 ? 18.044 5.491 -21.284 1.00 80.38 89 TYR A C 1
ATOM 736 O O . TYR A 1 89 ? 18.786 5.963 -20.422 1.00 80.38 89 TYR A O 1
ATOM 744 N N . HIS A 1 90 ? 18.451 5.378 -22.553 1.00 69.19 90 HIS A N 1
ATOM 745 C CA . HIS A 1 90 ? 19.849 5.607 -22.965 1.00 69.19 90 HIS A CA 1
ATOM 746 C C . HIS A 1 90 ? 20.039 6.969 -23.660 1.00 69.19 90 HIS A C 1
ATOM 748 O O . HIS A 1 90 ? 21.163 7.436 -23.837 1.00 69.19 90 HIS A O 1
ATOM 754 N N . THR A 1 91 ? 18.944 7.668 -23.972 1.00 59.09 91 THR A N 1
ATOM 755 C CA . THR A 1 91 ? 18.926 8.987 -24.632 1.00 59.09 91 THR A CA 1
ATOM 756 C C . THR A 1 91 ? 19.112 10.173 -23.668 1.00 59.09 91 THR A C 1
ATOM 758 O O . THR A 1 91 ? 19.370 11.293 -24.107 1.00 59.09 91 THR A O 1
ATOM 761 N N . GLY A 1 92 ? 19.088 9.945 -22.348 1.00 55.72 92 GLY A N 1
ATOM 762 C CA . GLY A 1 92 ? 19.201 10.993 -21.318 1.00 55.72 92 GLY A CA 1
ATOM 763 C C . GLY A 1 92 ? 20.621 11.490 -21.004 1.00 55.72 92 GLY A C 1
ATOM 764 O O . GLY A 1 92 ? 20.789 12.412 -20.213 1.00 55.72 92 GLY A O 1
ATOM 765 N N . ARG A 1 93 ? 21.668 10.917 -21.615 1.00 52.59 93 ARG A N 1
ATOM 766 C CA . ARG A 1 93 ? 23.066 11.381 -21.477 1.00 52.59 93 ARG A CA 1
ATOM 767 C C . ARG A 1 93 ? 23.497 12.267 -22.649 1.00 52.59 93 ARG A C 1
ATOM 769 O O . ARG A 1 93 ? 24.652 12.239 -23.061 1.00 52.59 93 ARG A O 1
ATOM 776 N N . ARG A 1 94 ? 22.624 13.163 -23.121 1.00 45.62 94 ARG A N 1
ATOM 777 C CA . ARG A 1 94 ? 23.127 14.488 -23.506 1.00 45.62 94 ARG A CA 1
ATOM 778 C C . ARG A 1 94 ? 23.397 15.189 -22.193 1.00 45.62 94 ARG A C 1
ATOM 780 O O . ARG A 1 94 ? 22.529 15.851 -21.638 1.00 45.62 94 ARG A O 1
ATOM 787 N N . THR A 1 95 ? 24.593 14.947 -21.661 1.00 47.12 95 THR A N 1
ATOM 788 C CA . THR A 1 95 ? 25.163 15.824 -20.654 1.00 47.12 95 THR A CA 1
ATOM 789 C C . THR A 1 95 ? 24.821 17.243 -21.084 1.00 47.12 95 THR A C 1
ATOM 791 O O . THR A 1 95 ? 25.027 17.620 -22.243 1.00 47.12 95 THR A O 1
ATOM 794 N N . VAL A 1 96 ? 24.239 18.015 -20.170 1.00 45.75 96 VAL A N 1
ATOM 795 C CA . VAL A 1 96 ? 24.437 19.455 -20.167 1.00 45.75 96 VAL A CA 1
ATOM 796 C C . VAL A 1 96 ? 25.949 19.596 -20.277 1.00 45.75 96 VAL A C 1
ATOM 798 O O . VAL A 1 96 ? 26.679 19.391 -19.307 1.00 45.75 96 VAL A O 1
ATOM 801 N N . ARG A 1 97 ? 26.445 19.752 -21.513 1.00 43.41 97 ARG A N 1
ATOM 802 C CA . ARG A 1 97 ? 27.830 20.102 -21.764 1.00 43.41 97 ARG A CA 1
ATOM 803 C C . ARG A 1 97 ? 27.989 21.336 -20.916 1.00 43.41 97 ARG A C 1
ATOM 805 O O . ARG A 1 97 ? 27.258 22.298 -21.121 1.00 43.41 97 ARG A O 1
ATOM 812 N N . ARG A 1 98 ? 28.861 21.240 -19.919 1.00 47.44 98 ARG A N 1
ATOM 813 C CA . ARG A 1 98 ? 29.348 22.364 -19.139 1.00 47.44 98 ARG A CA 1
ATOM 814 C C . ARG A 1 98 ? 29.714 23.448 -20.150 1.00 47.44 98 ARG A C 1
ATOM 816 O O . ARG A 1 98 ? 30.794 23.409 -20.728 1.00 47.44 98 ARG A O 1
ATOM 823 N N . THR A 1 99 ? 28.801 24.372 -20.422 1.00 45.75 99 THR A N 1
ATOM 824 C CA . THR A 1 99 ? 29.100 25.630 -21.091 1.00 45.75 99 THR A CA 1
ATOM 825 C C . THR A 1 99 ? 29.711 26.506 -20.013 1.00 45.75 99 THR A C 1
ATOM 827 O O . THR A 1 99 ? 29.109 27.461 -19.539 1.00 45.75 99 THR A O 1
ATOM 830 N N . SER A 1 100 ? 30.884 26.101 -19.532 1.00 44.78 100 SER A N 1
ATOM 831 C CA . SER A 1 100 ? 31.775 27.020 -18.849 1.00 44.78 100 SER A CA 1
ATOM 832 C C . SER A 1 100 ? 32.407 27.853 -19.964 1.00 44.78 100 SER A C 1
ATOM 834 O O . SER A 1 100 ? 32.999 27.259 -20.872 1.00 44.78 100 SER A O 1
ATOM 836 N N . PRO A 1 101 ? 32.233 29.184 -19.979 1.00 45.31 101 PRO A N 1
ATOM 837 C CA . PRO A 1 101 ? 32.840 30.018 -20.999 1.00 45.31 101 PRO A CA 1
ATOM 838 C C . PRO A 1 101 ? 34.357 29.896 -20.892 1.00 45.31 101 PRO A C 1
ATOM 840 O O . PRO A 1 101 ? 34.928 29.939 -19.803 1.00 45.31 101 PRO A O 1
ATOM 843 N N . LEU A 1 102 ? 34.992 29.735 -22.044 1.00 47.75 102 LEU A N 1
ATOM 844 C CA . LEU A 1 102 ? 36.428 29.828 -22.223 1.00 47.75 102 LEU A CA 1
ATOM 845 C C . LEU A 1 102 ? 36.856 31.271 -21.904 1.00 47.75 102 LEU A C 1
ATOM 847 O O . LEU A 1 102 ? 36.736 32.150 -22.751 1.00 47.75 102 LEU A O 1
ATOM 851 N N . THR A 1 103 ? 37.317 31.535 -20.682 1.0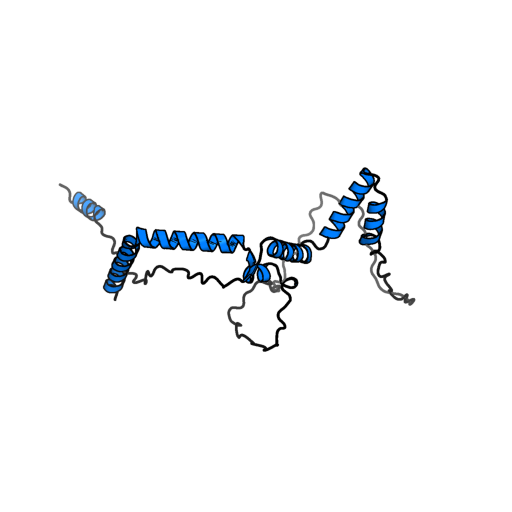0 44.09 103 THR A N 1
ATOM 852 C CA . THR A 1 103 ? 37.987 32.797 -20.344 1.00 44.09 103 THR A CA 1
ATOM 853 C C . THR A 1 103 ? 39.493 32.570 -20.380 1.00 44.09 103 THR A C 1
ATOM 855 O O . THR A 1 103 ? 40.098 32.119 -19.408 1.00 44.09 103 THR A O 1
ATOM 858 N N . SER A 1 104 ? 40.095 32.860 -21.530 1.00 46.78 104 SER A N 1
ATOM 859 C CA . SER A 1 104 ? 41.523 33.155 -21.628 1.00 46.78 104 SER A CA 1
ATOM 860 C C . SER A 1 104 ? 41.821 34.425 -20.826 1.00 46.78 104 SER A C 1
ATOM 862 O O . SER A 1 104 ? 41.176 35.446 -21.055 1.00 46.78 104 SER A O 1
ATOM 864 N N . GLY A 1 105 ? 42.793 34.378 -19.912 1.00 41.12 105 GLY A N 1
ATOM 865 C CA . GLY A 1 105 ? 43.260 35.570 -19.199 1.00 41.12 105 GLY A CA 1
ATOM 866 C C . GLY A 1 105 ? 44.065 35.274 -17.931 1.00 41.12 105 GLY A C 1
ATOM 867 O O . GLY A 1 105 ? 43.502 35.240 -16.849 1.00 41.12 105 GLY A O 1
ATOM 868 N N . THR A 1 106 ? 45.370 35.060 -18.111 1.00 41.53 106 THR A N 1
ATOM 869 C CA . THR A 1 106 ? 46.497 35.555 -17.286 1.00 41.53 106 THR A CA 1
ATOM 870 C C . THR A 1 106 ? 46.512 35.329 -15.747 1.00 41.53 106 THR A C 1
ATOM 872 O O . THR A 1 106 ? 45.732 35.894 -14.994 1.00 41.53 106 THR A O 1
ATOM 875 N N . THR A 1 107 ? 47.506 34.540 -15.307 1.00 39.16 107 THR A N 1
ATOM 876 C CA . THR A 1 107 ? 48.081 34.242 -13.956 1.00 39.16 107 THR A CA 1
ATOM 877 C C . THR A 1 107 ? 48.369 35.502 -13.084 1.00 39.16 107 THR A C 1
ATOM 879 O O . THR A 1 107 ? 48.375 36.579 -13.679 1.00 39.16 107 THR A O 1
ATOM 882 N N . PRO A 1 108 ? 48.732 35.455 -11.758 1.00 45.47 108 PRO A N 1
ATOM 883 C CA . PRO A 1 108 ? 49.218 34.317 -10.943 1.00 45.47 108 PRO A CA 1
ATOM 884 C C . PRO A 1 108 ? 48.788 34.242 -9.446 1.00 45.47 108 PRO A C 1
ATOM 886 O O . PRO A 1 108 ? 48.499 35.244 -8.802 1.00 45.47 108 PRO A O 1
ATOM 889 N N . GLY A 1 109 ? 48.871 33.053 -8.829 1.00 35.56 109 GLY A N 1
ATOM 890 C CA . GLY A 1 109 ? 48.829 32.941 -7.360 1.00 35.56 109 GLY A CA 1
ATOM 891 C C . GLY A 1 109 ? 48.608 31.532 -6.801 1.00 35.56 109 GLY A C 1
ATOM 892 O O . GLY A 1 109 ? 47.478 31.085 -6.687 1.00 35.56 109 GLY A O 1
ATOM 893 N N . HIS A 1 110 ? 49.704 30.861 -6.434 1.00 42.50 110 HIS A N 1
ATOM 894 C CA . HIS A 1 110 ? 49.832 29.832 -5.388 1.00 42.50 110 HIS A CA 1
ATOM 895 C C . HIS A 1 110 ? 48.682 28.829 -5.149 1.00 42.50 110 HIS A C 1
ATOM 897 O O . HIS A 1 110 ? 47.733 29.113 -4.424 1.00 42.50 110 HIS A O 1
ATOM 903 N N . ARG A 1 111 ? 48.910 27.568 -5.540 1.00 43.84 111 ARG A N 1
ATOM 904 C CA . ARG A 1 111 ? 49.111 26.434 -4.607 1.00 43.84 111 ARG A CA 1
ATOM 905 C C . ARG A 1 111 ? 49.464 25.181 -5.410 1.00 43.84 111 ARG A C 1
ATOM 907 O O . ARG A 1 111 ? 48.716 24.751 -6.280 1.00 43.84 111 ARG A O 1
ATOM 914 N N . ALA A 1 112 ? 50.646 24.645 -5.129 1.00 43.00 112 ALA A N 1
ATOM 915 C CA . ALA A 1 112 ? 51.141 23.397 -5.689 1.00 43.00 112 ALA A CA 1
ATOM 916 C C . ALA A 1 112 ? 50.247 22.209 -5.274 1.00 43.00 112 ALA A C 1
ATOM 918 O O . ALA A 1 112 ? 49.736 22.209 -4.151 1.00 43.00 112 ALA A O 1
ATOM 919 N N . PRO A 1 113 ? 50.084 21.178 -6.121 1.00 45.38 113 PRO A N 1
ATOM 920 C CA . PRO A 1 113 ? 49.482 19.921 -5.709 1.00 45.38 113 PRO A CA 1
ATOM 921 C C . PRO A 1 113 ? 50.538 19.107 -4.951 1.00 45.38 113 PRO A C 1
ATOM 923 O O . PRO A 1 113 ? 51.417 18.496 -5.550 1.00 45.38 113 PRO A O 1
ATOM 926 N N . THR A 1 114 ? 50.483 19.102 -3.621 1.00 45.91 114 THR A N 1
ATOM 927 C CA . THR A 1 114 ? 51.259 18.150 -2.818 1.00 45.91 114 THR A CA 1
ATOM 928 C C . THR A 1 114 ? 50.530 16.812 -2.822 1.00 45.91 114 THR A C 1
ATOM 930 O O . THR A 1 114 ? 49.658 16.562 -1.993 1.00 45.91 114 THR A O 1
ATOM 933 N N . SER A 1 115 ? 50.862 15.948 -3.772 1.00 50.44 115 SER A N 1
ATOM 934 C CA . SER A 1 115 ? 50.690 14.509 -3.590 1.00 50.44 115 SER A CA 1
ATOM 935 C C . SER A 1 115 ? 51.687 14.014 -2.537 1.00 50.44 115 SER A C 1
ATOM 937 O O . SER A 1 115 ? 52.872 14.321 -2.685 1.00 50.44 115 SER A O 1
ATOM 939 N N . PRO A 1 116 ? 51.296 13.163 -1.577 1.00 52.12 116 PRO A N 1
ATOM 940 C CA . PRO A 1 116 ? 52.208 12.174 -1.049 1.00 52.12 116 PRO A CA 1
ATOM 941 C C . PRO A 1 116 ? 51.815 10.813 -1.618 1.00 52.12 116 PRO A C 1
ATOM 943 O O . PRO A 1 116 ? 50.821 10.193 -1.244 1.00 52.12 116 PRO A O 1
ATOM 946 N N . ILE A 1 117 ? 52.632 10.378 -2.570 1.00 55.16 117 ILE A N 1
ATOM 947 C CA . ILE A 1 117 ? 52.924 8.965 -2.764 1.00 55.16 117 ILE A CA 1
ATOM 948 C C . ILE A 1 117 ? 53.563 8.472 -1.444 1.00 55.16 117 ILE A C 1
ATOM 950 O O . ILE A 1 117 ? 54.278 9.243 -0.803 1.00 55.16 117 ILE A O 1
ATOM 954 N N . SER A 1 118 ? 53.289 7.227 -1.040 1.00 54.69 118 SER A N 1
ATOM 955 C CA . SER A 1 118 ? 53.729 6.535 0.198 1.00 54.69 118 SER A CA 1
ATOM 956 C C . SER A 1 118 ? 53.132 7.004 1.542 1.00 54.69 118 SER A C 1
ATOM 958 O O . SER A 1 118 ? 53.450 8.070 2.057 1.00 54.69 118 SER A O 1
ATOM 960 N N . PHE A 1 119 ? 52.299 6.137 2.132 1.00 52.66 119 PHE A N 1
ATOM 961 C CA . PHE A 1 119 ? 51.839 6.185 3.524 1.00 52.66 119 PHE A CA 1
ATOM 962 C C . PHE A 1 119 ? 52.620 5.116 4.306 1.00 52.66 119 PHE A C 1
ATOM 964 O O . PHE A 1 119 ? 52.609 3.951 3.907 1.00 52.66 119 PHE A O 1
ATOM 971 N N . ASP A 1 120 ? 53.325 5.520 5.361 1.00 61.50 120 ASP A N 1
ATOM 972 C CA . ASP A 1 120 ? 54.064 4.641 6.277 1.00 61.50 120 ASP A CA 1
ATOM 973 C C . ASP A 1 120 ? 53.119 4.185 7.412 1.00 61.50 120 ASP A C 1
ATOM 975 O O . ASP A 1 120 ? 52.540 5.047 8.083 1.00 61.50 120 ASP A O 1
ATOM 979 N N . PRO A 1 121 ? 52.884 2.873 7.608 1.00 59.34 121 PRO A N 1
ATOM 980 C CA . PRO A 1 121 ? 51.871 2.374 8.538 1.00 59.34 121 PRO A CA 1
ATOM 981 C C . PRO A 1 121 ? 52.207 2.484 10.039 1.00 59.34 121 PRO A C 1
ATOM 983 O O . PRO A 1 121 ? 51.299 2.253 10.832 1.00 59.34 121 PRO A O 1
ATOM 986 N N . ASP A 1 122 ? 53.421 2.879 10.450 1.00 57.69 122 ASP A N 1
ATOM 987 C CA . ASP A 1 122 ? 53.824 2.869 11.875 1.00 57.69 122 ASP A CA 1
ATOM 988 C C . ASP A 1 122 ? 54.111 4.256 12.498 1.00 57.69 122 ASP A C 1
ATOM 990 O O . ASP A 1 122 ? 54.705 4.355 13.574 1.00 57.69 122 ASP A O 1
ATOM 994 N N . THR A 1 123 ? 53.653 5.357 11.888 1.00 61.81 123 THR A N 1
ATOM 995 C CA . THR A 1 123 ? 53.830 6.705 12.474 1.00 61.81 123 THR A CA 1
ATOM 996 C C . THR A 1 123 ? 52.571 7.195 13.218 1.00 61.81 123 THR A C 1
ATOM 998 O O . THR A 1 123 ? 51.572 7.516 12.568 1.00 61.81 123 THR A O 1
ATOM 1001 N N . PRO A 1 124 ? 52.582 7.342 14.561 1.00 58.12 124 PRO A N 1
ATOM 1002 C CA . PRO A 1 124 ? 51.493 7.996 15.286 1.00 58.12 124 PRO A CA 1
ATOM 1003 C C . PRO A 1 124 ? 51.460 9.501 14.963 1.00 58.12 124 PRO A C 1
ATOM 1005 O O . PRO A 1 124 ? 52.420 10.233 15.204 1.00 58.12 124 PRO A O 1
ATOM 1008 N N . GLY A 1 125 ? 50.350 9.955 14.374 1.00 57.31 125 GLY A N 1
ATOM 1009 C CA . GLY A 1 125 ? 50.156 11.338 13.928 1.00 57.31 125 GLY A CA 1
ATOM 1010 C C . GLY A 1 125 ? 50.024 12.362 15.071 1.00 57.31 125 GLY A C 1
ATOM 1011 O O . GLY A 1 125 ? 49.691 11.997 16.199 1.00 57.31 125 GLY A O 1
ATOM 1012 N N . PRO A 1 126 ? 50.270 13.658 14.796 1.00 59.28 126 PRO A N 1
ATOM 1013 C CA . PRO A 1 126 ? 50.379 14.691 15.822 1.00 59.28 126 PRO A CA 1
ATOM 1014 C C . PRO A 1 126 ? 49.040 15.016 16.497 1.00 59.28 126 PRO A C 1
ATOM 1016 O O . PRO A 1 126 ? 48.070 15.417 15.850 1.00 59.28 126 PRO A O 1
ATOM 1019 N N . SER A 1 127 ? 49.033 14.912 17.826 1.00 47.06 127 SER A N 1
ATOM 1020 C CA . SER A 1 127 ? 47.988 15.385 18.732 1.00 47.06 127 SER A CA 1
ATOM 1021 C C . SER A 1 127 ? 47.751 16.887 18.547 1.00 47.06 127 SER A C 1
ATOM 1023 O O . SER A 1 127 ? 48.637 17.699 18.814 1.00 47.06 127 SER A O 1
ATOM 1025 N N . ARG A 1 128 ? 46.552 17.279 18.107 1.00 54.75 128 ARG A N 1
ATOM 1026 C CA . ARG A 1 128 ? 46.101 18.677 18.160 1.00 54.75 128 ARG A CA 1
ATOM 1027 C C . ARG A 1 128 ? 45.352 18.930 19.476 1.00 54.75 128 ARG A C 1
ATOM 1029 O O . ARG A 1 128 ? 44.514 18.102 19.830 1.00 54.75 128 ARG A O 1
ATOM 1036 N N . PRO A 1 129 ? 45.630 20.035 20.193 1.00 47.25 129 PRO A N 1
ATOM 1037 C CA . PRO A 1 129 ? 44.893 20.392 21.400 1.00 47.25 129 PRO A CA 1
ATOM 1038 C C . PRO A 1 129 ? 43.478 20.876 21.058 1.00 47.25 129 PRO A C 1
ATOM 1040 O O . PRO A 1 129 ? 43.261 21.505 20.021 1.00 47.25 129 PRO A O 1
ATOM 1043 N N . SER A 1 130 ? 42.533 20.557 21.944 1.00 52.62 130 SER A N 1
ATOM 1044 C CA . SER A 1 130 ? 41.152 21.034 21.915 1.00 52.62 130 SER A CA 1
ATOM 1045 C C . SER A 1 130 ? 41.102 22.536 22.167 1.00 52.62 130 SER A C 1
ATOM 1047 O O . SER A 1 130 ? 41.533 22.979 23.229 1.00 52.62 130 SER A O 1
ATOM 1049 N N . ASP A 1 131 ? 40.527 23.289 21.234 1.00 44.53 131 ASP A N 1
ATOM 1050 C CA . ASP A 1 131 ? 40.022 24.629 21.509 1.00 44.53 131 ASP A CA 1
ATOM 1051 C C . ASP A 1 131 ? 38.781 24.914 20.651 1.00 44.53 131 ASP A C 1
ATOM 1053 O O . ASP A 1 131 ? 38.638 24.379 19.550 1.00 44.53 131 ASP A O 1
ATOM 1057 N N . ASP A 1 132 ? 37.899 25.740 21.208 1.00 43.94 132 ASP A N 1
ATOM 1058 C CA . ASP A 1 132 ? 36.660 26.289 20.645 1.00 43.94 132 ASP A CA 1
ATOM 1059 C C . ASP A 1 132 ? 35.387 25.419 20.635 1.00 43.94 132 ASP A C 1
ATOM 1061 O O . ASP A 1 132 ? 34.899 24.911 19.623 1.00 43.94 132 ASP A O 1
ATOM 1065 N N . VAL A 1 133 ? 34.727 25.417 21.798 1.00 51.25 133 VAL A N 1
ATOM 1066 C CA . VAL A 1 133 ? 33.268 25.294 21.955 1.00 51.25 133 VAL A CA 1
ATOM 1067 C C . VAL A 1 133 ? 32.555 26.513 21.346 1.00 51.25 133 VAL A C 1
ATOM 1069 O O . VAL A 1 133 ? 32.054 27.385 22.048 1.00 51.25 133 VAL A O 1
ATOM 1072 N N . HIS A 1 134 ? 32.471 26.561 20.019 1.00 48.75 134 HIS A N 1
ATOM 1073 C CA . HIS A 1 134 ? 31.431 27.322 19.328 1.00 48.75 134 HIS A CA 1
ATOM 1074 C C . HIS A 1 134 ? 30.358 26.338 18.872 1.00 48.75 134 HIS A C 1
ATOM 1076 O O . HIS A 1 134 ? 30.535 25.578 17.922 1.00 48.75 134 HIS A O 1
ATOM 1082 N N . GLY A 1 135 ? 29.261 26.310 19.631 1.00 50.28 135 GLY A N 1
ATOM 1083 C CA . GLY A 1 135 ? 28.139 25.407 19.431 1.00 50.28 135 GLY A CA 1
ATOM 1084 C C . GLY A 1 135 ? 27.552 25.531 18.030 1.00 50.28 135 GLY A C 1
ATOM 1085 O O . GLY A 1 135 ? 26.834 26.477 17.719 1.00 50.28 135 GLY A O 1
ATOM 1086 N N . THR A 1 136 ? 27.825 24.534 17.196 1.00 53.75 136 THR A N 1
ATOM 1087 C CA . THR A 1 136 ? 27.008 24.212 16.027 1.00 53.75 136 THR A CA 1
ATOM 1088 C C . THR A 1 136 ? 25.558 24.062 16.500 1.00 53.75 136 THR A C 1
ATOM 1090 O O . THR A 1 136 ? 25.317 23.239 17.390 1.00 53.75 136 THR A O 1
ATOM 1093 N N . PRO A 1 137 ? 24.579 24.814 15.965 1.00 49.47 137 PRO A N 1
ATOM 1094 C CA . PRO A 1 137 ? 23.188 24.590 16.320 1.00 49.47 137 PRO A CA 1
ATOM 1095 C C . PRO A 1 137 ? 22.796 23.201 15.811 1.00 49.47 137 PRO A C 1
ATOM 1097 O O . PRO A 1 137 ? 22.725 22.951 14.608 1.00 49.47 137 PRO A O 1
ATOM 1100 N N . LEU A 1 138 ? 22.607 22.268 16.743 1.00 56.31 138 LEU A N 1
ATOM 1101 C CA . LEU A 1 138 ? 22.048 20.957 16.449 1.00 56.31 138 LEU A CA 1
ATOM 1102 C C . LEU A 1 138 ? 20.633 21.165 15.878 1.00 56.31 138 LEU A C 1
ATOM 1104 O O . LEU A 1 138 ? 19.861 21.922 16.469 1.00 56.31 138 LEU A O 1
ATOM 1108 N N . PRO A 1 139 ? 20.237 20.470 14.798 1.00 56.19 139 PRO A N 1
ATOM 1109 C CA . PRO A 1 139 ? 18.919 20.614 14.164 1.00 56.19 139 PRO A CA 1
ATOM 1110 C C . PRO A 1 139 ? 17.749 20.093 15.026 1.00 56.19 139 PRO A C 1
ATOM 1112 O O . PRO A 1 139 ? 16.650 19.893 14.519 1.00 56.19 139 PRO A O 1
ATOM 1115 N N . TYR A 1 140 ? 17.981 19.842 16.317 1.00 53.44 140 TYR A N 1
ATOM 1116 C CA . TYR A 1 140 ? 17.023 19.255 17.252 1.00 53.44 140 TYR A CA 1
ATOM 1117 C C . TYR A 1 140 ? 17.048 19.908 18.644 1.00 53.44 140 TYR A C 1
ATOM 1119 O O . TYR A 1 140 ? 16.616 19.308 19.628 1.00 53.44 140 TYR A O 1
ATOM 1127 N N . ALA A 1 141 ? 17.569 21.133 18.755 1.00 47.56 141 ALA A N 1
ATOM 1128 C CA . ALA A 1 141 ? 17.343 21.947 19.942 1.00 47.56 141 ALA A CA 1
ATOM 1129 C C . ALA A 1 141 ? 15.923 22.530 19.865 1.00 47.56 141 ALA A C 1
ATOM 1131 O O . ALA A 1 141 ? 15.677 23.515 19.174 1.00 47.56 141 ALA A O 1
ATOM 1132 N N . ASN A 1 142 ? 14.975 21.887 20.544 1.00 52.53 142 ASN A N 1
ATOM 1133 C CA . ASN A 1 142 ? 13.634 22.429 20.718 1.00 52.53 142 ASN A CA 1
ATOM 1134 C C . ASN A 1 142 ? 13.716 23.640 21.656 1.00 52.53 142 ASN A C 1
ATOM 1136 O O . ASN A 1 142 ? 13.931 23.483 22.857 1.00 52.53 142 ASN A O 1
ATOM 1140 N N . CYS A 1 143 ? 13.540 24.842 21.114 1.00 49.88 143 CYS A N 1
ATOM 1141 C CA . CYS A 1 143 ? 13.240 26.028 21.905 1.00 49.88 143 CYS A CA 1
ATOM 1142 C C . CYS A 1 143 ? 11.799 25.875 22.413 1.00 49.88 143 CYS A C 1
ATOM 1144 O O . CYS A 1 143 ? 10.844 26.022 21.649 1.00 49.88 143 CYS A O 1
ATOM 1146 N N . GLU A 1 144 ? 11.616 25.524 23.683 1.00 56.03 144 GLU A N 1
ATOM 1147 C CA . GLU A 1 144 ? 10.300 25.567 24.323 1.00 56.03 144 GLU A CA 1
ATOM 1148 C C . GLU A 1 144 ? 9.853 27.036 24.407 1.00 56.03 144 GLU A C 1
ATOM 1150 O O . GLU A 1 144 ? 10.346 27.785 25.247 1.00 56.03 144 GLU A O 1
ATOM 1155 N N . GLY A 1 145 ? 8.959 27.481 23.513 1.00 55.25 145 GLY A N 1
ATOM 1156 C CA . GLY A 1 145 ? 8.387 28.831 23.614 1.00 55.25 145 GLY A CA 1
ATOM 1157 C C . GLY A 1 145 ? 7.681 29.412 22.387 1.00 55.25 145 GLY A C 1
ATOM 1158 O O . GLY A 1 145 ? 6.731 30.162 22.571 1.00 55.25 145 GLY A O 1
ATOM 1159 N N . ASP A 1 146 ? 8.047 29.043 21.156 1.00 49.66 146 ASP A N 1
ATOM 1160 C CA . ASP A 1 146 ? 7.577 29.766 19.954 1.00 49.66 146 ASP A CA 1
ATOM 1161 C C . ASP A 1 146 ? 6.497 29.015 19.157 1.00 49.66 146 ASP A C 1
ATOM 1163 O O . ASP A 1 146 ? 6.642 28.736 17.967 1.00 49.66 146 ASP A O 1
ATOM 1167 N N . ASN A 1 147 ? 5.375 28.685 19.802 1.00 54.91 147 ASN A N 1
ATOM 1168 C CA . ASN A 1 147 ? 4.192 28.143 19.115 1.00 54.91 147 ASN A CA 1
ATOM 1169 C C . ASN A 1 147 ? 3.099 29.210 18.925 1.00 54.91 147 ASN A C 1
ATOM 1171 O O . ASN A 1 147 ? 1.915 28.950 19.128 1.00 54.91 147 ASN A O 1
ATOM 1175 N N . GLU A 1 148 ? 3.490 30.427 18.536 1.00 51.38 148 GLU A N 1
ATOM 1176 C CA . GLU A 1 148 ? 2.539 31.409 18.014 1.00 51.38 148 GLU A CA 1
ATOM 1177 C C . GLU A 1 148 ? 2.244 31.075 16.551 1.00 51.38 148 GLU A C 1
ATOM 1179 O O . GLU A 1 148 ? 3.005 31.355 15.621 1.00 51.38 148 GLU A O 1
ATOM 1184 N N . ALA A 1 149 ? 1.118 30.390 16.368 1.00 55.31 149 ALA A N 1
ATOM 1185 C CA . ALA A 1 149 ? 0.578 29.987 15.087 1.00 55.31 149 ALA A CA 1
ATOM 1186 C C . ALA A 1 149 ? 0.263 31.215 14.216 1.00 55.31 149 ALA A C 1
ATOM 1188 O O . ALA A 1 149 ? -0.860 31.727 14.208 1.00 55.31 149 ALA A O 1
ATOM 1189 N N . VAL A 1 150 ? 1.232 31.631 13.399 1.00 47.81 150 VAL A N 1
ATOM 1190 C CA . VAL A 1 150 ? 0.995 32.504 12.246 1.00 47.81 150 VAL A CA 1
ATOM 1191 C C . VAL A 1 150 ? 0.123 31.734 11.252 1.00 47.81 150 VAL A C 1
ATOM 1193 O O . VAL A 1 150 ? 0.591 30.991 10.389 1.00 47.81 150 VAL A O 1
ATOM 1196 N N . LYS A 1 151 ? -1.195 31.885 11.395 1.00 50.75 151 LYS A N 1
ATOM 1197 C CA . LYS A 1 151 ? -2.189 31.432 10.420 1.00 50.75 151 LYS A CA 1
ATOM 1198 C C . LYS A 1 151 ? -2.151 32.365 9.213 1.00 50.75 151 LYS A C 1
ATOM 1200 O O . LYS A 1 151 ? -3.016 33.221 9.051 1.00 50.75 151 LYS A O 1
ATOM 1205 N N . THR A 1 152 ? -1.163 32.191 8.342 1.00 39.88 152 THR A N 1
ATOM 1206 C CA . THR A 1 152 ? -1.196 32.795 7.009 1.00 39.88 152 THR A CA 1
ATOM 1207 C C . THR A 1 152 ? -2.264 32.072 6.194 1.00 39.88 152 THR A C 1
ATOM 1209 O O . THR A 1 152 ? -2.115 30.909 5.813 1.00 39.88 152 THR A O 1
ATOM 1212 N N . SER A 1 153 ? -3.375 32.761 5.952 1.00 41.50 153 SER A N 1
ATOM 1213 C CA . SER A 1 153 ? -4.503 32.347 5.117 1.00 41.50 153 SER A CA 1
ATOM 1214 C C . SER A 1 153 ? -4.121 32.336 3.632 1.00 41.50 153 SER A C 1
ATOM 1216 O O . SER A 1 153 ? -4.655 33.077 2.813 1.00 41.50 153 SER A O 1
ATOM 1218 N N . VAL A 1 154 ? -3.187 31.464 3.255 1.00 46.31 154 VAL A N 1
ATOM 1219 C CA . VAL A 1 154 ? -2.950 31.133 1.850 1.00 46.31 154 VAL A CA 1
ATOM 1220 C C . VAL A 1 154 ? -3.995 30.098 1.454 1.00 46.31 154 VAL A C 1
ATOM 1222 O O . VAL A 1 154 ? -4.042 29.008 2.025 1.00 46.31 154 VAL A O 1
ATOM 1225 N N . GLN A 1 155 ? -4.844 30.449 0.489 1.00 43.81 155 GLN A N 1
ATOM 1226 C CA . GLN A 1 155 ? -5.784 29.553 -0.187 1.00 43.81 155 GLN A CA 1
ATOM 1227 C C . GLN A 1 155 ? -5.014 28.357 -0.780 1.00 43.81 155 GLN A C 1
ATOM 1229 O O . GLN A 1 155 ? -4.564 28.387 -1.925 1.00 43.81 155 GLN A O 1
ATOM 1234 N N . LYS A 1 156 ? -4.796 27.306 0.020 1.00 50.50 156 LYS A N 1
ATOM 1235 C CA . LYS A 1 156 ? -4.134 26.077 -0.422 1.00 50.50 156 LYS A CA 1
ATOM 1236 C C . LYS A 1 156 ? -5.087 25.346 -1.362 1.00 50.50 156 LYS A C 1
ATOM 1238 O O . LYS A 1 156 ? -6.034 24.700 -0.913 1.00 50.50 156 LYS A O 1
ATOM 1243 N N . LYS A 1 157 ? -4.814 25.418 -2.671 1.00 54.28 157 LYS A N 1
ATOM 1244 C CA . LYS A 1 157 ? -5.276 24.403 -3.629 1.00 54.28 157 LYS A CA 1
ATOM 1245 C C . LYS A 1 157 ? -5.009 23.039 -2.995 1.00 54.28 157 LYS A C 1
ATOM 1247 O O . LYS A 1 157 ? -3.890 22.796 -2.545 1.00 54.28 157 LYS A O 1
ATOM 1252 N N . LYS A 1 158 ? -6.038 22.192 -2.891 1.00 55.00 158 LYS A N 1
ATOM 1253 C CA . LYS A 1 158 ? -5.874 20.839 -2.353 1.00 55.00 158 LYS A CA 1
ATOM 1254 C C . LYS A 1 158 ? -4.805 20.152 -3.214 1.00 55.00 158 LYS A C 1
ATOM 1256 O O . LYS A 1 158 ? -5.045 20.030 -4.415 1.00 55.00 158 LYS A O 1
ATOM 1261 N N . PRO A 1 159 ? -3.633 19.794 -2.658 1.00 62.34 159 PRO A N 1
ATOM 1262 C CA . PRO A 1 159 ? -2.615 19.103 -3.434 1.00 62.34 159 PRO A CA 1
ATOM 1263 C C . PRO A 1 159 ? -3.213 17.794 -3.936 1.00 62.34 159 PRO A C 1
ATOM 1265 O O . PRO A 1 159 ? -3.992 17.154 -3.216 1.00 62.34 159 PRO A O 1
ATOM 1268 N N . ASN A 1 160 ? -2.884 17.428 -5.173 1.00 72.88 160 ASN A N 1
ATOM 1269 C CA . ASN A 1 160 ? -3.328 16.162 -5.738 1.00 72.88 160 ASN A CA 1
ATOM 1270 C C . ASN A 1 160 ? -2.901 15.019 -4.801 1.00 72.88 160 ASN A C 1
ATOM 1272 O O . ASN A 1 160 ? -1.835 15.102 -4.186 1.00 72.88 160 ASN A O 1
ATOM 1276 N N . PRO A 1 161 ? -3.698 13.946 -4.664 1.00 67.94 161 PRO A N 1
ATOM 1277 C CA . PRO A 1 161 ? -3.369 12.855 -3.750 1.00 67.94 161 PRO A CA 1
ATOM 1278 C C . PRO A 1 161 ? -2.012 12.204 -4.067 1.00 67.94 161 PRO A C 1
ATOM 1280 O O . PRO A 1 161 ? -1.357 11.708 -3.160 1.00 67.94 161 PRO A O 1
ATOM 1283 N N . GLU A 1 162 ? -1.573 12.268 -5.327 1.00 71.00 162 GLU A N 1
ATOM 1284 C CA . GLU A 1 162 ? -0.288 11.745 -5.811 1.00 71.00 162 GLU A CA 1
ATOM 1285 C C . GLU A 1 162 ? 0.903 12.690 -5.550 1.00 71.00 162 GLU A C 1
ATOM 1287 O O . GLU A 1 162 ? 2.055 12.296 -5.706 1.00 71.00 162 GLU A O 1
ATOM 1292 N N . GLU A 1 163 ? 0.652 13.938 -5.141 1.00 80.56 163 GLU A N 1
ATOM 1293 C CA . GLU A 1 163 ? 1.689 14.913 -4.771 1.00 80.56 163 GLU A CA 1
ATOM 1294 C C . GLU A 1 163 ? 2.017 14.878 -3.271 1.00 80.56 163 GLU A C 1
ATOM 1296 O O . GLU A 1 163 ? 3.025 15.434 -2.841 1.00 80.56 163 GLU A O 1
ATOM 1301 N N . LEU A 1 164 ? 1.199 14.195 -2.469 1.00 86.62 164 LEU A N 1
ATOM 1302 C CA . LEU A 1 164 ? 1.391 14.060 -1.026 1.00 86.62 164 LEU A CA 1
ATOM 1303 C C . LEU A 1 164 ? 2.640 13.225 -0.698 1.00 86.62 164 LEU A C 1
ATOM 1305 O O . LEU A 1 164 ? 3.072 12.394 -1.496 1.00 86.62 164 LEU A O 1
ATOM 1309 N N . SER A 1 165 ? 3.216 13.444 0.487 1.00 92.62 165 SER A N 1
ATOM 1310 C CA . SER A 1 165 ? 4.175 12.502 1.073 1.00 92.62 165 SER A CA 1
ATOM 1311 C C . SER A 1 165 ? 3.453 11.239 1.542 1.00 92.62 165 SER A C 1
ATOM 1313 O O . SER A 1 165 ? 2.239 11.267 1.771 1.00 92.62 165 SER A O 1
ATOM 1315 N N . VAL A 1 166 ? 4.201 10.150 1.738 1.00 94.25 166 VAL A N 1
ATOM 1316 C CA . VAL A 1 166 ? 3.658 8.874 2.239 1.00 94.25 166 VAL A CA 1
ATOM 1317 C C . VAL A 1 166 ? 2.857 9.079 3.527 1.00 94.25 166 VAL A C 1
ATOM 1319 O O . VAL A 1 166 ? 1.685 8.714 3.576 1.00 94.25 166 VAL A O 1
ATOM 1322 N N . ASP A 1 167 ? 3.427 9.761 4.523 1.00 93.25 167 ASP A N 1
ATOM 1323 C CA . ASP A 1 167 ? 2.745 10.021 5.798 1.00 93.25 167 ASP A CA 1
ATOM 1324 C C . ASP A 1 167 ? 1.446 10.812 5.611 1.00 93.25 167 ASP A C 1
ATOM 1326 O O . ASP A 1 167 ? 0.404 10.491 6.186 1.00 93.25 167 ASP A O 1
ATOM 1330 N N . ALA A 1 168 ? 1.476 11.849 4.768 1.00 92.31 168 ALA A N 1
ATOM 1331 C CA . ALA A 1 168 ? 0.298 12.663 4.502 1.00 92.31 168 ALA A CA 1
ATOM 1332 C C . ALA A 1 168 ? -0.789 11.879 3.748 1.00 92.31 168 ALA A C 1
ATOM 1334 O O . ALA A 1 168 ? -1.975 12.147 3.949 1.00 92.31 168 ALA A O 1
ATOM 1335 N N . PHE A 1 169 ? -0.401 10.931 2.892 1.00 93.56 169 PHE A N 1
ATOM 1336 C CA . PHE A 1 169 ? -1.317 10.027 2.206 1.00 93.56 169 PHE A CA 1
ATOM 1337 C C . PHE A 1 169 ? -1.937 9.020 3.185 1.00 93.56 169 PHE A C 1
ATOM 1339 O O . PHE A 1 169 ? -3.161 8.945 3.273 1.00 93.56 169 PHE A O 1
ATOM 1346 N N . MET A 1 170 ? -1.128 8.335 3.998 1.00 92.06 170 MET A N 1
ATOM 1347 C CA . MET A 1 170 ? -1.589 7.332 4.973 1.00 92.06 170 MET A CA 1
ATOM 1348 C C . MET A 1 170 ? -2.457 7.917 6.096 1.00 92.06 170 MET A C 1
ATOM 1350 O O . MET A 1 170 ? -3.302 7.226 6.666 1.00 92.06 170 MET A O 1
ATOM 1354 N N . ASN A 1 171 ? -2.277 9.199 6.420 1.00 91.00 171 ASN A N 1
ATOM 1355 C CA . ASN A 1 171 ? -3.140 9.885 7.380 1.00 91.00 171 ASN A CA 1
ATOM 1356 C C . ASN A 1 171 ? -4.513 10.237 6.797 1.00 91.00 171 ASN A C 1
ATOM 1358 O O . ASN A 1 171 ? -5.490 10.279 7.538 1.00 91.00 171 ASN A O 1
ATOM 1362 N N . LYS A 1 172 ? -4.610 10.472 5.483 1.00 91.06 172 LYS A N 1
ATOM 1363 C CA . LYS A 1 172 ? -5.853 10.897 4.813 1.00 91.06 172 LYS A CA 1
ATOM 1364 C C . LYS A 1 172 ? -6.652 9.743 4.219 1.00 91.06 172 LYS A C 1
ATOM 1366 O O . LYS A 1 172 ? -7.880 9.831 4.147 1.00 91.06 172 LYS A O 1
ATOM 1371 N N . PHE A 1 173 ? -5.972 8.696 3.766 1.00 93.19 173 PHE A N 1
ATOM 1372 C CA . PHE A 1 173 ? -6.557 7.574 3.041 1.00 93.19 173 PHE A CA 1
ATOM 1373 C C . PHE A 1 173 ? -6.365 6.262 3.811 1.00 93.19 173 PHE A C 1
ATOM 1375 O O . PHE A 1 173 ? -5.394 6.095 4.544 1.00 93.19 173 PHE A O 1
ATOM 1382 N N . THR A 1 174 ? -7.297 5.328 3.645 1.00 94.50 174 THR A N 1
ATOM 1383 C CA . THR A 1 174 ? -7.206 3.949 4.147 1.00 94.50 174 THR A CA 1
ATOM 1384 C C . THR A 1 174 ? -7.675 2.982 3.060 1.00 94.50 174 THR A C 1
ATOM 1386 O O . THR A 1 174 ? -8.478 3.371 2.209 1.00 94.50 174 THR A O 1
ATOM 1389 N N . SER A 1 175 ? -7.177 1.747 3.063 1.00 95.44 175 SER A N 1
ATOM 1390 C CA . SER A 1 175 ? -7.637 0.708 2.136 1.00 95.44 175 SER A CA 1
ATOM 1391 C C . SER A 1 175 ? -9.035 0.212 2.513 1.00 95.44 175 SER A C 1
ATOM 1393 O O . SER A 1 175 ? -9.444 0.292 3.677 1.00 95.44 175 SER A O 1
ATOM 1395 N N . GLU A 1 176 ? -9.750 -0.307 1.516 1.00 94.94 176 GLU A N 1
ATOM 1396 C CA . GLU A 1 176 ? -11.030 -1.004 1.666 1.00 94.94 176 GLU A CA 1
ATOM 1397 C C . GLU A 1 176 ? -10.944 -2.131 2.703 1.00 94.94 176 GLU A C 1
ATOM 1399 O O . GLU A 1 176 ? -11.723 -2.141 3.655 1.00 94.94 176 GLU A O 1
ATOM 1404 N N . ASP A 1 177 ? -9.928 -2.989 2.603 1.00 95.56 177 ASP A N 1
ATOM 1405 C CA . ASP A 1 177 ? -9.688 -4.089 3.543 1.00 95.56 177 ASP A CA 1
ATOM 1406 C C . ASP A 1 177 ? -9.514 -3.619 4.987 1.00 95.56 177 ASP A C 1
ATOM 1408 O O . ASP A 1 177 ? -10.097 -4.186 5.914 1.00 95.56 177 ASP A O 1
ATOM 1412 N N . ASN A 1 178 ? -8.752 -2.542 5.201 1.00 93.88 178 ASN A N 1
ATOM 1413 C CA . ASN A 1 178 ? -8.576 -1.981 6.537 1.00 93.88 178 ASN A CA 1
ATOM 1414 C C . ASN A 1 178 ? -9.899 -1.447 7.095 1.00 93.88 178 ASN A C 1
ATOM 1416 O O . ASN A 1 178 ? -10.195 -1.656 8.272 1.00 93.88 178 ASN A O 1
ATOM 1420 N N . ALA A 1 179 ? -10.699 -0.778 6.262 1.00 93.19 179 ALA A N 1
ATOM 1421 C CA . ALA A 1 179 ? -12.005 -0.274 6.672 1.00 93.19 179 ALA A CA 1
ATOM 1422 C C . ALA A 1 179 ? -12.978 -1.421 7.002 1.00 93.19 179 ALA A C 1
ATOM 1424 O O . ALA A 1 179 ? -13.670 -1.358 8.018 1.00 93.19 179 ALA A O 1
ATOM 1425 N N . SER A 1 180 ? -12.977 -2.490 6.201 1.00 94.50 180 SER A N 1
ATOM 1426 C CA . SER A 1 180 ? -13.800 -3.682 6.430 1.00 94.50 180 SER A CA 1
ATOM 1427 C C . SER A 1 180 ? -13.410 -4.412 7.719 1.00 94.50 180 SER A C 1
ATOM 1429 O O . SER A 1 180 ? -14.268 -4.767 8.533 1.00 94.50 180 SER A O 1
ATOM 1431 N N . PHE A 1 181 ? -12.108 -4.574 7.971 1.00 95.38 181 PHE A N 1
ATOM 1432 C CA . PHE A 1 181 ? -11.618 -5.158 9.218 1.00 95.38 181 PHE A CA 1
ATOM 1433 C C . PHE A 1 181 ? -12.057 -4.337 10.436 1.00 95.38 181 PHE A C 1
ATOM 1435 O O . PHE A 1 181 ? -12.534 -4.892 11.428 1.00 95.38 181 PHE A O 1
ATOM 1442 N N . GLU A 1 182 ? -11.942 -3.011 10.363 1.00 92.19 182 GLU A N 1
ATOM 1443 C CA . GLU A 1 182 ? -12.380 -2.122 11.441 1.00 92.19 182 GLU A CA 1
ATOM 1444 C C . GLU A 1 182 ? -13.876 -2.266 11.734 1.00 92.19 182 GLU A C 1
ATOM 1446 O O . GLU A 1 182 ? -14.262 -2.366 12.901 1.00 92.19 182 GLU A O 1
ATOM 1451 N N . GLU A 1 183 ? -14.714 -2.358 10.704 1.00 93.06 183 GLU A N 1
ATOM 1452 C CA . GLU A 1 183 ? -16.149 -2.594 10.865 1.00 93.06 183 GLU A CA 1
ATOM 1453 C C . GLU A 1 183 ? -16.430 -3.911 11.602 1.00 93.06 183 GLU A C 1
ATOM 1455 O O . GLU A 1 183 ? -17.157 -3.925 12.601 1.00 93.06 183 GLU A O 1
ATOM 1460 N N . LEU A 1 184 ? -15.793 -5.007 11.185 1.00 94.69 184 LEU A N 1
ATOM 1461 C CA . LEU A 1 184 ? -15.952 -6.310 11.835 1.00 94.69 184 LEU A CA 1
ATOM 1462 C C . LEU A 1 184 ? -15.504 -6.281 13.299 1.00 94.69 184 LEU A C 1
ATOM 1464 O O . LEU A 1 184 ? -16.199 -6.804 14.176 1.00 94.69 184 LEU A O 1
ATOM 1468 N N . THR A 1 185 ? -14.378 -5.626 13.594 1.00 94.94 185 THR A N 1
ATOM 1469 C CA . THR A 1 185 ? -13.929 -5.468 14.984 1.00 94.94 185 THR A CA 1
ATOM 1470 C C . THR A 1 185 ? -14.911 -4.647 15.813 1.00 94.94 185 THR A C 1
ATOM 1472 O O . THR A 1 185 ? -15.156 -4.985 16.970 1.00 94.94 185 THR A O 1
ATOM 1475 N N . ALA A 1 186 ? -15.521 -3.604 15.243 1.00 93.19 186 ALA A N 1
ATOM 1476 C CA . ALA A 1 186 ? -16.523 -2.799 15.929 1.00 93.19 186 ALA A CA 1
ATOM 1477 C C . ALA A 1 186 ? -17.782 -3.612 16.258 1.00 93.19 186 ALA A C 1
ATOM 1479 O O . ALA A 1 186 ? -18.296 -3.518 17.377 1.00 93.19 186 ALA A O 1
ATOM 1480 N N . VAL A 1 187 ? -18.239 -4.451 15.324 1.00 95.38 187 VAL A N 1
ATOM 1481 C CA . VAL A 1 187 ? -19.377 -5.357 15.529 1.00 95.38 187 VAL A CA 1
ATOM 1482 C C . VAL A 1 187 ? -19.085 -6.365 16.641 1.00 95.38 187 VAL A C 1
ATOM 1484 O O . VAL A 1 187 ? -19.902 -6.526 17.553 1.00 95.38 187 VAL A O 1
ATOM 1487 N N . GLU A 1 188 ? -17.917 -7.012 16.621 1.00 95.50 188 GLU A N 1
ATOM 1488 C CA . GLU A 1 188 ? -17.570 -7.983 17.663 1.00 95.50 188 GLU A CA 1
ATOM 1489 C C . GLU A 1 188 ? -17.390 -7.296 19.022 1.00 95.50 188 GLU A C 1
ATOM 1491 O O . GLU A 1 188 ? -17.950 -7.757 20.014 1.00 95.50 188 GLU A O 1
ATOM 1496 N N . MET A 1 189 ? -16.731 -6.133 19.083 1.00 92.00 189 MET A N 1
ATOM 1497 C CA . MET A 1 189 ? -16.626 -5.347 20.319 1.00 92.00 189 MET A CA 1
ATOM 1498 C C . MET A 1 189 ? -17.997 -4.948 20.877 1.00 92.00 189 MET A C 1
ATOM 1500 O O . MET A 1 189 ? -18.194 -4.975 22.093 1.00 92.00 189 MET A O 1
ATOM 1504 N N . ALA A 1 190 ? -18.956 -4.580 20.023 1.00 93.31 190 ALA A N 1
ATOM 1505 C CA . ALA A 1 190 ? -20.314 -4.262 20.455 1.00 93.31 190 ALA A CA 1
ATOM 1506 C C . ALA A 1 190 ? -21.010 -5.495 21.048 1.00 93.31 190 ALA A C 1
ATOM 1508 O O . ALA A 1 190 ? -21.568 -5.428 22.144 1.00 93.31 190 ALA A O 1
ATOM 1509 N N . LYS A 1 191 ? -20.901 -6.644 20.375 1.00 95.44 191 LYS A N 1
ATOM 1510 C CA . LYS A 1 191 ? -21.449 -7.925 20.836 1.00 95.44 191 LYS A CA 1
ATOM 1511 C C . LYS A 1 191 ? -20.826 -8.377 22.156 1.00 95.44 191 LYS A C 1
ATOM 1513 O O . LYS A 1 191 ? -21.541 -8.802 23.066 1.00 95.44 191 LYS A O 1
ATOM 1518 N N . GLU A 1 192 ? -19.508 -8.275 22.288 1.00 92.38 192 GLU A N 1
ATOM 1519 C CA . GLU A 1 192 ? -18.802 -8.562 23.533 1.00 92.38 192 GLU A CA 1
ATOM 1520 C C . GLU A 1 192 ? -19.225 -7.619 24.654 1.00 92.38 192 GLU A C 1
ATOM 1522 O O . GLU A 1 192 ? -19.473 -8.077 25.771 1.00 92.38 192 GLU A O 1
ATOM 1527 N N . ARG A 1 193 ? -19.358 -6.319 24.361 1.00 91.19 193 ARG A N 1
ATOM 1528 C CA . ARG A 1 193 ? -19.796 -5.314 25.333 1.00 91.19 193 ARG A CA 1
ATOM 1529 C C . ARG A 1 193 ? -21.217 -5.580 25.820 1.00 91.19 193 ARG A C 1
ATOM 1531 O O . ARG A 1 193 ? -21.465 -5.423 27.010 1.00 91.19 193 ARG A O 1
ATOM 1538 N N . SER A 1 194 ? -22.122 -6.036 24.955 1.00 91.50 194 SER A N 1
ATOM 1539 C CA . SER A 1 194 ? -23.473 -6.444 25.361 1.00 91.50 194 SER A CA 1
ATOM 1540 C C . SER A 1 194 ? -23.455 -7.680 26.266 1.00 91.50 194 SER A C 1
ATOM 1542 O O . SER A 1 194 ? -24.121 -7.690 27.296 1.00 91.50 194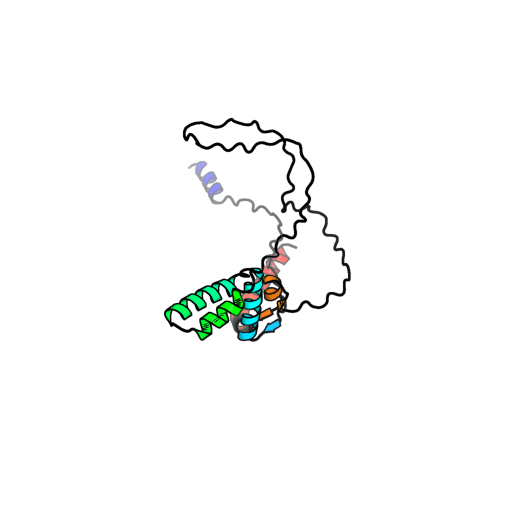 SER A O 1
ATOM 1544 N N . LYS A 1 195 ? -22.655 -8.706 25.939 1.00 94.00 195 LYS A N 1
ATOM 1545 C CA . LYS A 1 195 ? -22.536 -9.930 26.759 1.00 94.00 195 LYS A CA 1
ATOM 1546 C C . LYS A 1 195 ? -21.891 -9.667 28.120 1.00 94.00 195 LYS A C 1
ATOM 1548 O O . LYS A 1 195 ? -22.330 -10.188 29.141 1.00 94.00 195 LYS A O 1
ATOM 1553 N N . LYS A 1 196 ? -20.823 -8.871 28.128 1.00 93.81 196 LYS A N 1
ATOM 1554 C CA . LYS A 1 196 ? -20.016 -8.539 29.310 1.00 93.81 196 LYS A CA 1
ATOM 1555 C C . LYS A 1 196 ? -20.470 -7.227 29.961 1.00 93.81 196 LYS A C 1
ATOM 1557 O O . LYS A 1 196 ? -19.717 -6.648 30.739 1.00 93.81 196 LYS A O 1
ATOM 1562 N N . GLY A 1 197 ? -21.687 -6.756 29.668 1.00 90.81 197 GLY A N 1
ATOM 1563 C CA . GLY A 1 197 ? -22.203 -5.468 30.147 1.00 90.81 197 GLY A CA 1
ATOM 1564 C C . GLY A 1 197 ? -22.106 -5.312 31.666 1.00 90.81 197 GLY A C 1
ATOM 1565 O O . GLY A 1 197 ? -21.688 -4.263 32.155 1.00 90.81 197 GLY A O 1
ATOM 1566 N N . TRP A 1 198 ? -22.370 -6.399 32.397 1.00 92.62 198 TRP A N 1
ATOM 1567 C CA . TRP A 1 198 ? -22.295 -6.449 33.858 1.00 92.62 198 TRP A CA 1
ATOM 1568 C C . TRP A 1 198 ? -20.902 -6.103 34.414 1.00 92.62 198 TRP A C 1
ATOM 1570 O O . TRP A 1 198 ? -20.806 -5.461 35.458 1.00 92.62 198 TRP A O 1
ATOM 1580 N N . ILE A 1 199 ? -19.822 -6.469 33.712 1.00 93.19 199 ILE A N 1
ATOM 1581 C CA . ILE A 1 199 ? -18.440 -6.185 34.135 1.00 93.19 199 ILE A CA 1
ATOM 1582 C C . ILE A 1 199 ? -18.184 -4.678 34.091 1.00 93.19 199 ILE A C 1
ATOM 1584 O O . ILE A 1 199 ? -17.638 -4.109 35.033 1.00 93.19 199 ILE A O 1
ATOM 1588 N N . TYR A 1 200 ? -18.618 -4.019 33.016 1.00 87.81 200 TYR A N 1
ATOM 1589 C CA . TYR A 1 200 ? -18.435 -2.577 32.837 1.00 87.81 200 TYR A CA 1
ATOM 1590 C C . TYR A 1 200 ? -19.302 -1.753 33.793 1.00 87.81 200 TYR A C 1
ATOM 1592 O O . TYR A 1 200 ? -18.903 -0.665 34.209 1.00 87.81 200 TYR A O 1
ATOM 1600 N N . GLU A 1 201 ? -20.490 -2.248 34.144 1.00 89.00 201 GLU A N 1
ATOM 1601 C CA . GLU A 1 201 ? -21.340 -1.615 35.153 1.00 89.00 201 GLU A CA 1
ATOM 1602 C C . GLU A 1 201 ? -20.725 -1.737 36.554 1.00 89.00 201 GLU A C 1
ATOM 1604 O O . GLU A 1 201 ? -20.664 -0.751 37.291 1.00 89.00 201 GLU A O 1
ATOM 1609 N N . ALA A 1 202 ? -20.208 -2.919 36.905 1.00 91.25 202 ALA A N 1
ATOM 1610 C CA . ALA A 1 202 ? -19.505 -3.140 38.165 1.00 91.25 202 ALA A CA 1
ATOM 1611 C C . ALA A 1 202 ? -18.234 -2.276 38.274 1.00 91.25 202 ALA A C 1
ATOM 1613 O O . ALA A 1 202 ? -18.019 -1.639 39.306 1.00 91.25 202 ALA A O 1
ATOM 1614 N N . GLU A 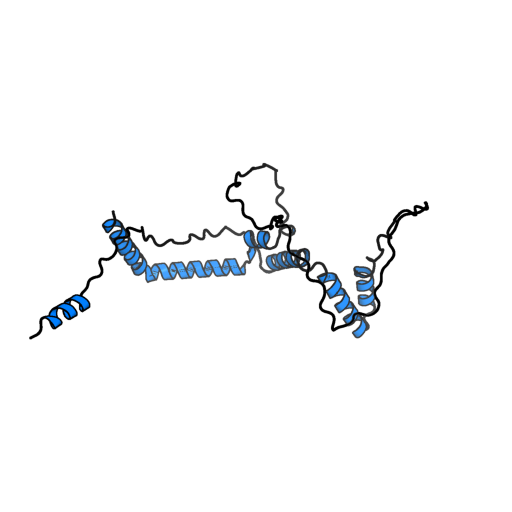1 203 ? -17.435 -2.186 37.200 1.00 88.25 203 GLU A N 1
ATOM 1615 C CA . GLU A 1 203 ? -16.258 -1.305 37.123 1.00 88.25 203 GLU A CA 1
ATOM 1616 C C . GLU A 1 203 ? -16.647 0.162 37.366 1.00 88.25 203 GLU A C 1
ATOM 1618 O O . GLU A 1 203 ? -16.003 0.855 38.156 1.00 88.25 203 GLU A O 1
ATOM 1623 N N . GLN A 1 204 ? -17.719 0.642 36.725 1.00 87.31 204 GLN A N 1
ATOM 1624 C CA . GLN A 1 204 ? -18.193 2.018 36.894 1.00 87.31 204 GLN A CA 1
ATOM 1625 C C . GLN A 1 204 ? -18.668 2.306 38.317 1.00 87.31 204 GLN A C 1
ATOM 1627 O O . GLN A 1 204 ? -18.292 3.339 38.868 1.00 87.31 204 GLN A O 1
ATOM 1632 N N . LYS A 1 205 ? -19.449 1.403 38.925 1.00 88.69 205 LYS A N 1
ATOM 1633 C CA . LYS A 1 205 ? -19.917 1.555 40.312 1.00 88.69 205 LYS A CA 1
ATOM 1634 C C . LYS A 1 205 ? -18.749 1.598 41.296 1.00 88.69 205 LYS A C 1
ATOM 1636 O O . LYS A 1 205 ? -18.676 2.525 42.096 1.00 88.69 205 LYS A O 1
ATOM 1641 N N . HIS A 1 206 ? -17.803 0.663 41.184 1.00 86.19 206 HIS A N 1
ATOM 1642 C CA . HIS A 1 206 ? -16.602 0.643 42.024 1.00 86.19 206 HIS A CA 1
ATOM 1643 C C . HIS A 1 206 ? -15.766 1.920 41.853 1.00 86.19 206 HIS A C 1
ATOM 1645 O O . HIS A 1 206 ? -15.329 2.521 42.832 1.00 86.19 206 HIS A O 1
ATOM 1651 N N . ASN A 1 207 ? -15.562 2.376 40.614 1.00 85.31 207 ASN A N 1
ATOM 1652 C CA . ASN A 1 207 ? -14.813 3.605 40.360 1.00 85.31 207 ASN A CA 1
ATOM 1653 C C . ASN A 1 207 ? -15.536 4.844 40.908 1.00 85.31 207 ASN A C 1
ATOM 1655 O O . ASN A 1 207 ? -14.882 5.716 41.473 1.00 85.31 207 ASN A O 1
ATOM 1659 N N . ALA A 1 208 ? -16.863 4.923 40.782 1.00 84.94 208 ALA A N 1
ATOM 1660 C CA . ALA A 1 208 ? -17.656 6.017 41.338 1.00 84.94 208 ALA A CA 1
ATOM 1661 C C . ALA A 1 208 ? -17.586 6.051 42.871 1.00 84.94 208 ALA A C 1
ATOM 1663 O O . ALA A 1 208 ? -17.382 7.118 43.444 1.00 84.94 208 ALA A O 1
ATOM 1664 N N . GLU A 1 209 ? -17.674 4.894 43.531 1.00 80.94 209 GLU A N 1
ATOM 1665 C CA . GLU A 1 209 ? -17.516 4.775 44.984 1.00 80.94 209 GLU A CA 1
ATOM 1666 C C . GLU A 1 209 ? -16.127 5.249 45.434 1.00 80.94 209 GLU A C 1
ATOM 1668 O O . GLU A 1 209 ? -16.008 6.079 46.334 1.00 80.94 209 GLU A O 1
ATOM 1673 N N . LYS A 1 210 ? -15.062 4.800 44.760 1.00 76.69 210 LYS A N 1
ATOM 1674 C CA . LYS A 1 210 ? -13.690 5.237 45.063 1.00 76.69 210 LYS A CA 1
ATOM 1675 C C . LYS A 1 210 ? -13.482 6.734 44.853 1.00 76.69 210 LYS A C 1
ATOM 1677 O O . LYS A 1 210 ? -12.735 7.340 45.612 1.00 76.69 210 LYS A O 1
ATOM 1682 N N . VAL A 1 211 ? -14.122 7.328 43.846 1.00 71.81 211 VAL A N 1
ATOM 1683 C CA . VAL A 1 211 ? -14.067 8.776 43.605 1.00 71.81 211 VAL A CA 1
ATOM 1684 C C . VAL A 1 211 ? -14.866 9.542 44.664 1.00 71.81 211 VAL A C 1
ATOM 1686 O O . VAL A 1 211 ? -14.362 10.538 45.167 1.00 71.81 211 VAL A O 1
ATOM 1689 N N . CYS A 1 212 ? -16.053 9.064 45.049 1.00 58.66 212 CYS A N 1
ATOM 1690 C CA . CYS A 1 212 ? -16.909 9.696 46.059 1.00 58.66 212 CYS A CA 1
ATOM 1691 C C . CYS A 1 212 ? -16.309 9.651 47.474 1.00 58.66 212 CYS A C 1
ATOM 1693 O O . CYS A 1 212 ? -16.505 10.575 48.249 1.00 58.66 212 CYS A O 1
ATOM 1695 N N . ILE A 1 213 ? -15.561 8.601 47.822 1.00 57.75 213 ILE A N 1
ATOM 1696 C CA . ILE A 1 213 ? -14.853 8.501 49.114 1.00 57.75 213 ILE A CA 1
ATOM 1697 C C . ILE A 1 213 ? -13.643 9.462 49.177 1.00 57.75 213 ILE A C 1
ATOM 1699 O O . ILE A 1 213 ? -13.114 9.735 50.251 1.00 57.75 213 ILE A O 1
ATOM 1703 N N . MET A 1 214 ? -13.190 9.974 48.028 1.00 49.00 214 MET A N 1
ATOM 1704 C CA . MET A 1 214 ? -12.025 10.860 47.896 1.00 49.00 214 MET A CA 1
ATOM 1705 C C . MET A 1 214 ? -12.392 12.350 47.751 1.00 49.00 214 MET A C 1
ATOM 1707 O O . MET A 1 214 ? -11.480 13.172 47.624 1.00 49.00 214 MET A O 1
ATOM 1711 N N . THR A 1 215 ? -13.685 12.692 47.724 1.00 45.41 215 THR A N 1
ATOM 1712 C CA . THR A 1 215 ? -14.222 14.068 47.697 1.00 45.41 215 THR A CA 1
ATOM 1713 C C . THR A 1 215 ? -14.814 14.437 49.040 1.00 45.41 215 THR A C 1
ATOM 1715 O O . THR A 1 215 ? -14.520 15.556 49.507 1.00 45.41 215 THR A O 1
#